Protein AF-A0A7Y5BPI4-F1 (afdb_monomer)

Foldseek 3Di:
DVVVVVVLLVVLLVVVVVVDDLVVSCVVVVVCNVVNVVVVVVSNVVVPDDDDDDDPVVVVVVVVVVVVVVVCVVPVPPCPPVVVDPDPPCVVVVPPPPCVVVVVVVVVVVVVVVVVVVVPPPDPDDDDDDDDDDDDDDDDDDDDDDDDDDDDDDDDDDDDDDDDDDPDDPDPPPDDPPPDDDDPPDPDDDDDPDPDDDDDDDDD

Secondary structure (DSSP, 8-state):
--HHHHHHHHHHHHHHHTT--HHHHHHH-GGGHHHHHHHHHHHHHHHTSPP-PPPHHHHHHHHHHHHHHHHHHHHS----GGGSS-----GGGGGS-TTHHHHHHHHHHHHHHHHHHHTT-----------------------------------------------------------------PPPP---------------

Sequence (204 aa):
MSSDFDSLLDQCLARLQAGESVDRVLREHPDQAARLRPLLEVAARMSTLPTPRARPSAYTSARQRMLAAVDAHASAPRPGFWQRLPLPDFGFLRQLPAQATNLALIALLILGLTWLLSSLDLDPNPAGESTPTVTLTPPPIENTSTPTETASPLPTATATLNASSFLTSTVTLTLTPSITPLPIVIPPTPTPTERNEEDDPTET

Solvent-accessible surface area (backbone atoms only — not comparable to full-atom values): 14276 Å² total; per-residue (Å²): 137,59,65,67,59,52,54,51,50,52,53,50,50,55,44,43,72,75,70,48,55,71,72,62,58,35,65,80,39,62,94,51,28,85,71,46,47,66,57,52,53,51,52,58,58,55,69,70,51,82,77,86,75,78,56,70,68,56,52,53,53,52,51,51,52,52,49,52,50,51,52,51,60,72,66,46,78,71,78,47,78,68,73,74,45,90,69,76,86,62,62,69,74,72,63,63,56,88,61,54,62,56,52,51,51,51,51,52,50,51,55,50,50,54,54,55,56,68,69,62,68,75,82,86,77,94,79,86,80,87,81,90,83,88,84,88,88,85,87,82,85,88,78,91,83,86,84,90,86,87,79,87,81,87,81,90,81,90,80,89,80,90,75,92,77,88,79,84,78,83,78,82,78,82,83,74,88,79,84,70,86,73,82,82,80,75,77,81,78,85,76,82,78,80,81,76,84,79,82,87,82,83,87,134

Mean predicted aligned error: 22.67 Å

pLDDT: mean 72.58, std 19.51, range [36.66, 97.88]

Structure (mmCIF, N/CA/C/O backbone):
data_AF-A0A7Y5BPI4-F1
#
_entry.id   AF-A0A7Y5BPI4-F1
#
loop_
_atom_site.group_PDB
_atom_site.id
_atom_site.type_symbol
_atom_site.label_atom_id
_atom_site.label_alt_id
_atom_site.label_comp_id
_atom_site.label_asym_id
_atom_site.label_entity_id
_atom_site.label_seq_id
_atom_site.pdbx_PDB_ins_code
_atom_site.Cartn_x
_atom_site.Cartn_y
_atom_site.Cartn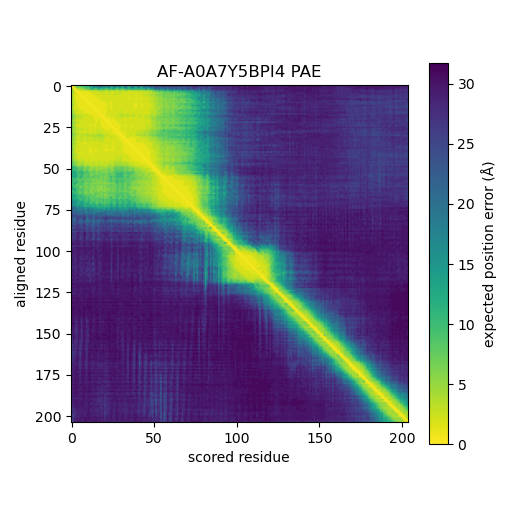_z
_atom_site.occupancy
_atom_site.B_iso_or_equiv
_atom_site.auth_seq_id
_atom_site.auth_comp_id
_atom_site.auth_asym_id
_atom_site.auth_atom_id
_atom_site.pdbx_PDB_model_num
ATOM 1 N N . MET A 1 1 ? -24.362 14.067 -0.845 1.00 45.66 1 MET A N 1
ATOM 2 C CA . MET A 1 1 ? -24.192 14.206 0.619 1.00 45.66 1 MET A CA 1
ATOM 3 C C . MET A 1 1 ? -23.792 12.877 1.282 1.00 45.66 1 MET A C 1
ATOM 5 O O . MET A 1 1 ? -24.264 12.569 2.365 1.00 45.66 1 MET A O 1
ATOM 9 N N . SER A 1 2 ? -22.931 12.072 0.649 1.00 62.22 2 SER A N 1
ATOM 10 C CA . SER A 1 2 ? -22.332 10.855 1.234 1.00 62.22 2 SER A CA 1
ATOM 11 C C . SER A 1 2 ? -20.919 11.103 1.779 1.00 62.22 2 SER A C 1
ATOM 13 O O . SER A 1 2 ? -20.504 10.436 2.717 1.00 62.22 2 SER A O 1
ATOM 15 N N . SER A 1 3 ? -20.243 12.137 1.268 1.00 79.19 3 SER A N 1
ATOM 16 C CA . SER A 1 3 ? -18.869 12.522 1.611 1.00 79.19 3 SER A CA 1
ATOM 17 C C . SER A 1 3 ? -18.625 12.728 3.101 1.00 79.19 3 SER A C 1
ATOM 19 O O . SER A 1 3 ? -17.571 12.346 3.599 1.00 79.19 3 SER A O 1
ATOM 21 N N . ASP A 1 4 ? -19.578 13.329 3.811 1.00 89.19 4 ASP A N 1
ATOM 22 C CA . ASP A 1 4 ? -19.352 13.765 5.192 1.00 89.19 4 ASP A CA 1
ATOM 23 C C . ASP A 1 4 ? -19.398 12.575 6.156 1.00 89.19 4 ASP A C 1
ATOM 25 O O . ASP A 1 4 ? -18.584 12.482 7.071 1.00 89.19 4 ASP A O 1
ATOM 29 N N . PHE A 1 5 ? -20.305 11.622 5.907 1.00 93.00 5 PHE A N 1
ATOM 30 C CA . PHE A 1 5 ? -20.354 10.363 6.651 1.00 93.00 5 PHE A CA 1
ATOM 31 C C . PHE A 1 5 ? -19.140 9.486 6.334 1.00 93.00 5 PHE A C 1
ATOM 33 O O . PHE A 1 5 ? -18.544 8.937 7.254 1.00 93.00 5 PHE A O 1
ATOM 40 N N . ASP A 1 6 ? -18.763 9.377 5.056 1.00 93.25 6 ASP A N 1
ATOM 41 C CA . ASP A 1 6 ? -17.613 8.570 4.635 1.00 93.25 6 ASP A CA 1
ATOM 42 C C . ASP A 1 6 ? -16.309 9.115 5.248 1.00 93.25 6 ASP A C 1
ATOM 44 O O . ASP A 1 6 ? -15.534 8.360 5.829 1.00 93.25 6 ASP A O 1
ATOM 48 N N . SER A 1 7 ? -16.126 10.441 5.247 1.00 94.25 7 SER A N 1
ATOM 49 C CA . SER A 1 7 ? -14.975 11.097 5.889 1.00 94.25 7 SER A CA 1
ATOM 50 C C . SER A 1 7 ? -14.953 10.881 7.404 1.00 94.25 7 SER A C 1
ATOM 52 O O . SER A 1 7 ? -13.894 10.657 7.993 1.00 94.25 7 SER A O 1
ATOM 54 N N . LEU A 1 8 ? -16.122 10.936 8.052 1.00 94.38 8 LEU A N 1
ATOM 55 C CA . LEU A 1 8 ? -16.244 10.683 9.486 1.00 94.38 8 LEU A CA 1
ATOM 56 C C . LEU A 1 8 ? -15.941 9.217 9.821 1.00 94.38 8 LEU A C 1
ATOM 58 O O . LEU A 1 8 ? -15.252 8.943 10.806 1.00 94.38 8 LEU A O 1
ATOM 62 N N . LEU A 1 9 ? -16.408 8.272 9.001 1.00 95.06 9 LEU A N 1
ATOM 63 C CA . LEU A 1 9 ? -16.092 6.853 9.147 1.00 95.06 9 LEU A CA 1
ATOM 64 C C . LEU A 1 9 ? -14.589 6.604 8.988 1.00 95.06 9 LEU A C 1
ATOM 66 O O . LEU A 1 9 ? -14.012 5.921 9.831 1.00 95.06 9 LEU A O 1
ATOM 70 N N . ASP A 1 10 ? -13.947 7.195 7.980 1.00 95.38 10 ASP A N 1
ATOM 71 C CA . ASP A 1 10 ? -12.498 7.094 7.776 1.00 95.38 10 ASP A CA 1
ATOM 72 C C . ASP A 1 10 ? -11.718 7.633 8.983 1.00 95.38 10 ASP A C 1
ATOM 74 O O . ASP A 1 10 ? -10.780 6.990 9.464 1.00 95.38 10 ASP A O 1
ATOM 78 N N . GLN A 1 11 ? -12.145 8.768 9.546 1.00 95.00 11 GLN A N 1
ATOM 79 C CA . GLN A 1 11 ? -11.547 9.319 10.762 1.00 95.00 11 GLN A CA 1
ATOM 80 C C . GLN A 1 11 ? -11.717 8.374 11.964 1.00 95.00 11 GLN A C 1
ATOM 82 O O . GLN A 1 11 ? -10.767 8.144 12.717 1.00 95.00 11 GLN A O 1
ATOM 87 N N . CYS A 1 12 ? -12.906 7.789 12.134 1.00 95.81 12 CYS A N 1
ATOM 88 C CA . CYS A 1 12 ? -13.174 6.806 13.184 1.00 95.81 12 CYS A CA 1
ATOM 89 C C . CYS A 1 12 ? -12.319 5.537 13.013 1.00 95.81 12 CYS A C 1
ATOM 91 O O . CYS A 1 12 ? -11.790 5.012 13.995 1.00 95.81 12 CYS A O 1
ATOM 93 N N . LEU A 1 13 ? -12.145 5.057 11.778 1.00 96.06 13 LEU A N 1
ATOM 94 C CA . LEU A 1 13 ? -11.319 3.891 11.459 1.00 96.06 13 LEU A CA 1
ATOM 95 C C . LEU A 1 13 ? -9.835 4.147 11.739 1.00 96.06 13 LEU A C 1
ATOM 97 O O . LEU A 1 13 ? -9.175 3.281 12.313 1.00 96.06 13 LEU A O 1
ATOM 101 N N . ALA A 1 14 ? -9.316 5.330 11.407 1.00 95.81 14 ALA A N 1
ATOM 102 C CA . ALA A 1 14 ? -7.934 5.703 11.714 1.00 95.81 14 ALA A CA 1
ATOM 103 C C . ALA A 1 14 ? -7.659 5.690 13.229 1.00 95.81 14 ALA A C 1
ATOM 105 O O . ALA A 1 14 ? -6.622 5.202 13.680 1.00 95.81 14 ALA A O 1
ATOM 106 N N . ARG A 1 15 ? -8.615 6.163 14.036 1.00 95.06 15 ARG A N 1
ATOM 107 C CA . ARG A 1 15 ? -8.522 6.143 15.505 1.00 95.06 15 ARG A CA 1
ATOM 108 C C . ARG A 1 15 ? -8.602 4.735 16.088 1.00 95.06 15 ARG A C 1
ATOM 110 O O . ARG A 1 15 ? -7.835 4.393 16.986 1.00 95.06 15 ARG A O 1
ATOM 117 N N . LEU A 1 16 ? -9.472 3.894 15.531 1.00 95.19 16 LEU A N 1
ATOM 118 C CA . LEU A 1 16 ? -9.553 2.477 15.885 1.00 95.19 16 LEU A CA 1
ATOM 119 C C . LEU A 1 16 ? -8.228 1.750 15.579 1.00 95.19 16 LEU A C 1
ATOM 121 O O . LEU A 1 16 ? -7.757 0.960 16.393 1.00 95.19 16 LEU A O 1
ATOM 125 N N . GLN A 1 17 ? -7.579 2.061 14.449 1.00 93.50 17 GLN A N 1
ATOM 126 C CA . GLN A 1 17 ? -6.250 1.535 14.101 1.00 93.50 17 GLN A CA 1
ATOM 127 C C . GLN A 1 17 ? -5.137 2.041 15.030 1.00 93.50 17 GLN A C 1
ATOM 129 O O . GLN A 1 17 ? -4.182 1.311 15.285 1.00 93.50 17 GLN A O 1
ATOM 134 N N . ALA A 1 18 ? -5.270 3.252 15.581 1.00 94.31 18 ALA A N 1
ATOM 135 C CA . ALA A 1 18 ? -4.367 3.783 16.603 1.00 94.31 18 ALA A CA 1
ATOM 136 C C . ALA A 1 18 ? -4.539 3.116 17.987 1.00 94.31 18 ALA A C 1
ATOM 138 O O . ALA A 1 18 ? -3.780 3.415 18.908 1.00 94.31 18 ALA A O 1
ATOM 139 N N . GLY A 1 19 ? -5.508 2.203 18.138 1.00 94.25 19 GLY A N 1
ATOM 140 C CA . GLY A 1 19 ? -5.749 1.433 19.362 1.00 94.25 19 GLY A CA 1
ATOM 141 C C . GLY A 1 19 ? -6.864 1.983 20.253 1.00 94.25 19 GLY A C 1
ATOM 142 O O . GLY A 1 19 ? -7.014 1.536 21.390 1.00 94.25 19 GLY A O 1
ATOM 143 N N . GLU A 1 20 ? -7.651 2.947 19.775 1.00 95.06 20 GLU A N 1
ATOM 144 C CA . GLU A 1 20 ? -8.791 3.468 20.527 1.00 95.06 20 GLU A CA 1
ATOM 145 C C . GLU A 1 20 ? -9.982 2.497 20.498 1.00 95.06 20 GLU A C 1
ATOM 147 O O . GLU A 1 20 ? -10.216 1.815 19.505 1.00 95.06 20 GLU A O 1
ATOM 152 N N . SER A 1 21 ? -10.760 2.412 21.583 1.00 94.88 21 SER A N 1
ATOM 153 C CA . SER A 1 21 ? -11.915 1.509 21.633 1.00 94.88 21 SER A CA 1
ATOM 154 C C . SER A 1 21 ? -13.121 2.061 20.870 1.00 94.88 21 SER A C 1
ATOM 156 O O . SER A 1 21 ? -13.363 3.270 20.843 1.00 94.88 21 SER A O 1
ATOM 158 N N . VAL A 1 22 ? -13.938 1.159 20.315 1.00 94.75 22 VAL A N 1
ATOM 159 C CA . VAL A 1 22 ? -15.165 1.508 19.574 1.00 94.75 22 VAL A CA 1
ATOM 160 C C . VAL A 1 22 ? -16.093 2.400 20.409 1.00 94.75 22 VAL A C 1
ATOM 162 O O . VAL A 1 22 ? -16.557 3.427 19.923 1.00 94.75 22 VAL A O 1
ATOM 165 N N . ASP A 1 23 ? -16.306 2.078 21.689 1.00 95.50 23 ASP A N 1
ATOM 166 C CA . ASP A 1 23 ? -17.177 2.868 22.573 1.00 95.50 23 ASP A CA 1
ATOM 167 C C . ASP A 1 23 ? -16.666 4.295 22.813 1.00 95.50 23 ASP A C 1
ATOM 169 O O . ASP A 1 23 ? -17.458 5.212 23.035 1.00 95.50 23 ASP A O 1
ATOM 173 N N . ARG A 1 24 ? -15.343 4.497 22.794 1.00 95.19 24 ARG A N 1
ATOM 174 C CA . ARG A 1 24 ? -14.738 5.817 22.985 1.00 95.19 24 ARG A CA 1
ATOM 175 C C . ARG A 1 24 ? -14.910 6.676 21.736 1.00 95.19 24 ARG A C 1
ATOM 177 O O . ARG A 1 24 ? -15.356 7.811 21.862 1.00 95.19 24 ARG A O 1
ATOM 184 N N . VAL A 1 25 ? -14.666 6.103 20.557 1.00 95.00 25 VAL A N 1
ATOM 185 C CA . VAL A 1 25 ? -14.872 6.777 19.265 1.00 95.00 25 VAL A CA 1
ATOM 186 C C . VAL A 1 25 ? -16.350 7.146 19.057 1.00 95.00 25 VAL A C 1
ATOM 188 O O . VAL A 1 25 ? -16.658 8.259 18.641 1.00 95.00 25 VAL A O 1
ATOM 191 N N . LEU A 1 26 ? -17.287 6.261 19.421 1.00 95.38 26 LEU A N 1
ATOM 192 C CA . LEU A 1 26 ? -18.728 6.523 19.286 1.00 95.38 26 LEU A CA 1
ATOM 193 C C . LEU A 1 26 ? -19.253 7.607 20.239 1.00 95.38 26 LEU A C 1
ATOM 195 O O . LEU A 1 26 ? -20.238 8.270 19.920 1.00 95.38 26 LEU A O 1
ATOM 199 N N . ARG A 1 27 ? -18.614 7.808 21.399 1.00 95.94 27 ARG A N 1
ATOM 200 C CA . ARG A 1 27 ? -19.029 8.834 22.370 1.00 95.94 27 ARG A CA 1
ATOM 201 C C . ARG A 1 27 ? -18.822 10.254 21.847 1.00 95.94 27 ARG A C 1
ATOM 203 O O . ARG A 1 27 ? -19.543 11.157 22.254 1.00 95.94 27 ARG A O 1
ATOM 210 N N . GLU A 1 28 ? -17.855 10.441 20.957 1.00 92.75 28 GLU A N 1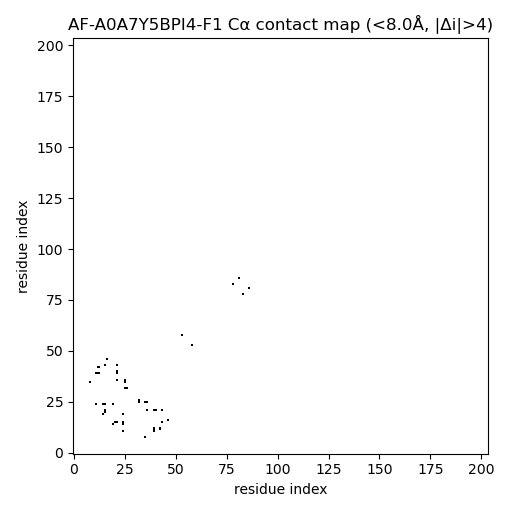
ATOM 211 C CA . GLU A 1 28 ? -17.559 11.737 20.340 1.00 92.75 28 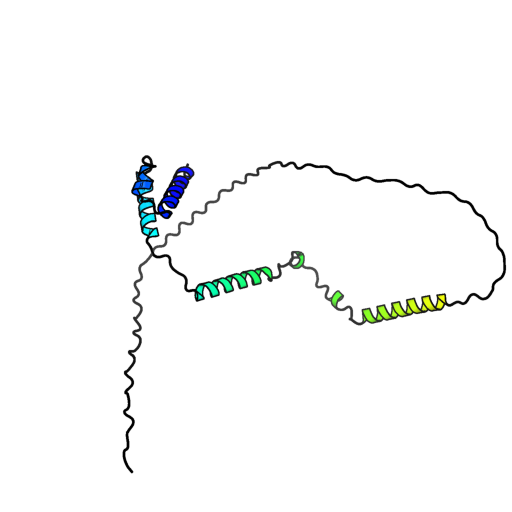GLU A CA 1
ATOM 212 C C . GLU A 1 28 ? -18.486 12.058 19.159 1.00 92.75 28 GLU A C 1
ATOM 214 O O . GLU A 1 28 ? -18.615 13.218 18.774 1.00 92.75 28 GLU A O 1
ATOM 219 N N . HIS A 1 29 ? -19.192 11.051 18.632 1.00 92.75 29 HIS A N 1
ATOM 220 C CA . HIS A 1 29 ? -20.138 11.194 17.524 1.00 92.75 29 HIS A CA 1
ATOM 221 C C . HIS A 1 29 ? -21.502 10.552 17.848 1.00 92.75 29 HIS A C 1
ATOM 223 O O . HIS A 1 29 ? -21.936 9.631 17.145 1.00 92.75 29 HIS A O 1
ATOM 229 N N . PRO A 1 30 ? -22.210 11.026 18.896 1.00 91.38 30 PRO A N 1
ATOM 230 C CA . PRO A 1 30 ? -23.455 10.409 19.359 1.00 91.38 30 PRO A CA 1
ATOM 231 C C . PRO A 1 30 ? -24.563 10.448 18.299 1.00 91.38 30 PRO A C 1
ATOM 233 O O . PRO A 1 30 ? -25.304 9.475 18.155 1.00 91.38 30 PRO A O 1
ATOM 236 N N . ASP A 1 31 ? -24.621 11.516 17.500 1.00 93.00 31 ASP A N 1
ATOM 237 C CA . ASP A 1 31 ? -25.655 11.727 16.479 1.00 93.00 31 ASP A CA 1
ATOM 238 C C . ASP A 1 31 ? -25.644 10.649 15.385 1.00 93.00 31 ASP A C 1
ATOM 240 O O . ASP A 1 31 ? -26.676 10.321 14.803 1.00 93.00 31 ASP A O 1
ATOM 244 N N . GLN A 1 32 ? -24.472 10.068 15.107 1.00 92.00 32 GLN A N 1
ATOM 245 C CA . GLN A 1 32 ? -24.274 9.068 14.051 1.00 92.00 32 GLN A CA 1
ATOM 246 C C . GLN A 1 32 ? -23.938 7.679 14.610 1.00 92.00 32 GLN A C 1
ATOM 248 O O . GLN A 1 32 ? -23.732 6.730 13.845 1.00 92.00 32 GLN A O 1
ATOM 253 N N . ALA A 1 33 ? -23.926 7.524 15.937 1.00 93.75 33 ALA A N 1
ATOM 254 C CA . ALA A 1 33 ? -23.445 6.321 16.604 1.00 93.75 33 ALA A CA 1
ATOM 255 C C . ALA A 1 33 ? -24.215 5.059 16.190 1.00 93.75 33 ALA A C 1
ATOM 257 O O . ALA A 1 33 ? -23.607 4.012 15.970 1.00 93.75 33 ALA A O 1
ATOM 258 N N . ALA A 1 34 ? -25.536 5.161 16.006 1.00 94.62 34 ALA A N 1
ATOM 259 C CA . ALA A 1 34 ? -26.373 4.039 15.577 1.00 94.62 34 ALA A CA 1
ATOM 260 C C . ALA A 1 34 ? -25.960 3.477 14.205 1.00 94.62 34 ALA A C 1
ATOM 262 O O . ALA A 1 34 ? -26.050 2.272 13.975 1.00 94.62 34 ALA A O 1
ATOM 263 N N . ARG A 1 35 ? -25.476 4.341 13.304 1.00 94.44 35 ARG A N 1
ATOM 264 C CA . ARG A 1 35 ? -25.047 3.958 11.954 1.00 94.44 35 ARG A CA 1
ATOM 265 C C . ARG A 1 35 ? -23.580 3.523 11.912 1.00 94.44 35 ARG A C 1
ATOM 267 O O . ARG A 1 35 ? -23.247 2.603 11.172 1.00 94.44 35 ARG A O 1
ATOM 274 N N . LEU A 1 36 ? -22.715 4.152 12.710 1.00 95.56 36 LEU A N 1
ATOM 275 C CA . LEU A 1 36 ? -21.277 3.852 12.761 1.00 95.56 36 LEU A CA 1
ATOM 276 C C . LEU A 1 36 ? -20.964 2.559 13.510 1.00 95.56 36 LEU A C 1
ATOM 278 O O . LEU A 1 36 ? -20.070 1.820 13.107 1.00 95.56 36 LEU A O 1
ATOM 282 N N . ARG A 1 37 ? -21.703 2.268 14.585 1.00 96.19 37 ARG A N 1
ATOM 283 C CA . ARG A 1 37 ? -21.455 1.119 15.461 1.00 96.19 37 ARG A CA 1
ATOM 284 C C . ARG A 1 37 ? -21.289 -0.211 14.716 1.00 96.19 37 ARG A C 1
ATOM 286 O O . ARG A 1 37 ? -20.238 -0.824 14.894 1.00 96.19 37 ARG A O 1
ATOM 293 N N . PRO A 1 38 ? -22.234 -0.660 13.865 1.00 96.94 38 PRO A N 1
ATOM 294 C CA . PRO A 1 38 ? -22.075 -1.938 13.173 1.00 96.94 38 PRO A CA 1
ATOM 295 C C . PRO A 1 38 ? -20.855 -1.958 12.238 1.00 96.94 38 PRO A C 1
ATOM 297 O O . PRO A 1 38 ? -20.200 -2.989 12.116 1.00 96.94 38 PRO A O 1
ATOM 300 N N . LEU A 1 39 ? -20.507 -0.828 11.613 1.00 96.69 39 LEU A N 1
ATOM 301 C CA . LEU A 1 39 ? -19.351 -0.732 10.716 1.00 96.69 39 LEU A CA 1
ATOM 302 C C . LEU A 1 39 ? -18.029 -0.823 11.489 1.00 96.69 39 LEU A C 1
ATOM 304 O O . LEU A 1 39 ? -17.132 -1.572 11.103 1.00 96.69 39 LEU A O 1
ATOM 308 N N . LEU A 1 40 ? -17.928 -0.105 12.610 1.00 96.44 40 LEU A N 1
ATOM 309 C CA . LEU A 1 40 ? -16.740 -0.114 13.462 1.00 96.44 40 LEU A CA 1
ATOM 310 C C . LEU A 1 40 ? -16.551 -1.455 14.178 1.00 96.44 40 LEU A C 1
ATOM 312 O O . LEU A 1 40 ? -15.420 -1.907 14.322 1.00 96.44 40 LEU A O 1
ATOM 316 N N . GLU A 1 41 ? -17.631 -2.128 14.583 1.00 96.06 41 GLU A N 1
ATOM 317 C CA . GLU A 1 41 ? -17.554 -3.474 15.164 1.00 96.06 41 GLU A CA 1
ATOM 318 C C . GLU A 1 41 ? -17.028 -4.504 14.153 1.00 96.06 41 GLU A C 1
ATOM 320 O O . GLU A 1 41 ? -16.199 -5.346 14.504 1.00 96.06 41 GLU A O 1
ATOM 325 N N . VAL A 1 42 ? -17.457 -4.427 12.888 1.00 96.50 42 VAL A N 1
ATOM 326 C CA . VAL A 1 42 ? -16.920 -5.282 11.817 1.00 96.50 42 VAL A CA 1
ATOM 327 C C . VAL A 1 42 ? -15.444 -4.975 11.578 1.00 96.50 42 VAL A C 1
ATOM 329 O O . VAL A 1 42 ? -14.630 -5.898 11.562 1.00 96.50 42 VAL A O 1
ATOM 332 N N . ALA A 1 43 ? -15.076 -3.698 11.466 1.00 94.75 43 ALA A N 1
ATOM 333 C CA . ALA A 1 43 ? -13.686 -3.293 11.286 1.00 94.75 43 ALA A CA 1
ATOM 334 C C . ALA A 1 43 ? -12.788 -3.758 12.447 1.00 94.75 43 ALA A C 1
ATOM 336 O O . ALA A 1 43 ? -11.706 -4.291 12.207 1.00 94.75 43 ALA A O 1
ATOM 337 N N . ALA A 1 44 ? -13.262 -3.642 13.693 1.00 94.06 44 ALA A N 1
ATOM 338 C CA . ALA A 1 44 ? -12.555 -4.111 14.884 1.00 94.06 44 ALA A CA 1
ATOM 339 C C . ALA A 1 44 ? -12.361 -5.635 14.893 1.00 94.06 44 ALA A C 1
ATOM 341 O O . ALA A 1 44 ? -11.344 -6.132 15.361 1.00 94.06 44 ALA A O 1
ATOM 342 N N . ARG A 1 45 ? -13.321 -6.404 14.367 1.00 94.19 45 ARG A N 1
ATOM 343 C CA . ARG A 1 45 ? -13.169 -7.861 14.220 1.00 94.19 45 ARG A CA 1
ATOM 344 C C . ARG A 1 45 ? -12.225 -8.234 13.085 1.00 94.19 45 ARG A C 1
ATOM 346 O O . ARG A 1 45 ? -11.544 -9.245 13.177 1.00 94.19 45 ARG A O 1
ATOM 353 N N . MET A 1 46 ? -12.184 -7.450 12.013 1.00 93.62 46 MET A N 1
ATOM 354 C CA . MET A 1 46 ? -11.263 -7.694 10.903 1.00 93.62 46 MET A CA 1
ATOM 355 C C . MET A 1 46 ? -9.819 -7.349 11.270 1.00 93.62 46 MET A C 1
ATOM 357 O O . MET A 1 46 ? -8.908 -8.037 10.820 1.00 93.62 46 MET A O 1
ATOM 361 N N . SER A 1 47 ? -9.595 -6.332 12.106 1.00 90.00 47 SER A N 1
ATOM 362 C CA . SER A 1 47 ? -8.249 -5.931 12.531 1.00 90.00 47 SER A CA 1
ATOM 363 C C . SER A 1 47 ? -7.575 -6.930 13.477 1.00 90.00 47 SER A C 1
ATOM 365 O O . SER A 1 47 ? -6.352 -6.921 13.589 1.00 90.00 47 SER A O 1
ATOM 367 N N . THR A 1 48 ? -8.337 -7.815 14.130 1.00 91.00 48 THR A N 1
ATOM 368 C CA . THR A 1 48 ? -7.778 -8.907 14.946 1.00 91.00 48 THR A CA 1
ATOM 369 C C . THR A 1 48 ? -7.364 -10.120 14.119 1.00 91.00 48 THR A C 1
ATOM 371 O O . THR A 1 48 ? -6.695 -11.015 14.642 1.00 91.00 48 THR A O 1
ATOM 374 N N . LEU A 1 49 ? -7.735 -10.174 12.835 1.00 93.00 49 LEU A N 1
ATOM 375 C CA . LEU A 1 49 ? -7.331 -11.267 11.964 1.00 93.00 49 LEU A CA 1
ATOM 376 C C . LEU A 1 49 ? -5.822 -11.187 11.691 1.00 93.00 49 LEU A C 1
ATOM 378 O O . LEU A 1 49 ? -5.293 -10.108 11.420 1.00 93.00 49 LEU A O 1
ATOM 382 N N . PRO A 1 50 ? -5.108 -12.325 11.722 1.00 90.50 50 PRO A N 1
ATOM 383 C CA . PRO A 1 50 ? -3.691 -12.342 11.413 1.00 90.50 50 PRO A CA 1
ATOM 384 C C . PRO A 1 50 ? -3.466 -11.912 9.962 1.00 90.50 50 PRO A C 1
ATOM 386 O O . PRO A 1 50 ? -3.988 -12.524 9.027 1.00 90.50 50 PRO A O 1
ATOM 389 N N . THR A 1 51 ? -2.647 -10.879 9.766 1.00 90.31 51 THR A N 1
ATOM 390 C CA . THR A 1 51 ? -2.259 -10.432 8.428 1.00 90.31 51 THR A CA 1
ATOM 391 C C . THR A 1 51 ? -1.501 -11.556 7.713 1.00 90.31 51 THR A C 1
ATOM 393 O O . THR A 1 51 ? -0.485 -12.031 8.235 1.00 90.31 51 THR A O 1
ATOM 396 N N . PRO A 1 52 ? -1.942 -11.994 6.517 1.00 89.38 52 PRO A N 1
ATOM 397 C CA . PRO A 1 52 ? -1.273 -13.062 5.788 1.00 89.38 52 PRO A CA 1
ATOM 398 C C . PRO A 1 52 ? 0.147 -12.626 5.419 1.00 89.38 52 PRO A C 1
ATOM 400 O O . PRO A 1 52 ? 0.359 -11.711 4.624 1.00 89.38 52 PRO A O 1
ATOM 403 N N . ARG A 1 53 ? 1.148 -13.290 6.001 1.00 91.19 53 ARG A N 1
ATOM 404 C CA . ARG A 1 53 ? 2.556 -13.014 5.710 1.00 91.19 53 ARG A CA 1
ATOM 405 C C . ARG A 1 53 ? 2.991 -13.802 4.479 1.00 91.19 53 ARG A C 1
ATOM 407 O O . ARG A 1 53 ? 3.012 -15.032 4.493 1.00 91.19 53 ARG A O 1
ATOM 414 N N . ALA A 1 54 ? 3.378 -13.096 3.419 1.00 89.12 54 ALA A N 1
ATOM 415 C CA . ALA A 1 54 ? 3.960 -13.728 2.241 1.00 89.12 54 ALA A CA 1
ATOM 416 C C . ALA A 1 54 ? 5.281 -14.436 2.597 1.00 89.12 54 ALA A C 1
ATOM 418 O O . ALA A 1 54 ? 6.098 -13.917 3.364 1.00 89.12 54 ALA A O 1
ATOM 419 N N . ARG A 1 55 ? 5.515 -15.621 2.015 1.00 94.69 55 ARG A N 1
ATOM 420 C CA . ARG A 1 55 ? 6.807 -16.315 2.135 1.00 94.69 55 ARG A CA 1
ATOM 421 C C . ARG A 1 55 ? 7.900 -15.467 1.461 1.00 94.69 55 ARG A C 1
ATOM 423 O O . ARG A 1 55 ? 7.663 -15.005 0.341 1.00 94.69 55 ARG A O 1
ATOM 430 N N . PRO A 1 56 ? 9.096 -15.300 2.060 1.00 93.88 56 PRO A N 1
ATOM 431 C CA . PRO A 1 56 ? 10.155 -14.464 1.484 1.00 93.88 56 PRO A CA 1
ATOM 432 C C . PRO A 1 56 ? 10.515 -14.829 0.035 1.00 93.88 56 PRO A C 1
ATOM 434 O O . PRO A 1 56 ? 10.672 -13.944 -0.800 1.00 93.88 56 PRO A O 1
ATOM 437 N N . SER A 1 57 ? 10.556 -16.125 -0.291 1.00 94.88 57 SER A N 1
ATOM 438 C CA . SER A 1 57 ? 10.826 -16.622 -1.648 1.00 94.88 57 SER A CA 1
ATOM 439 C C . SER A 1 57 ? 9.726 -16.281 -2.663 1.00 94.88 57 SER A C 1
ATOM 441 O O . SER A 1 57 ? 10.009 -16.007 -3.829 1.00 94.88 57 SER A O 1
ATOM 443 N N . ALA A 1 58 ? 8.460 -16.256 -2.236 1.00 94.44 58 ALA A N 1
ATOM 444 C CA . ALA A 1 58 ? 7.355 -15.859 -3.102 1.00 94.44 58 ALA A CA 1
ATOM 445 C C . ALA A 1 58 ? 7.459 -14.369 -3.457 1.00 94.44 58 ALA A C 1
ATOM 447 O O . ALA A 1 58 ? 7.322 -14.014 -4.628 1.00 94.44 58 ALA A O 1
ATOM 448 N N . TYR A 1 59 ? 7.787 -13.522 -2.475 1.00 95.50 59 TYR A N 1
ATOM 449 C CA . TYR A 1 59 ? 7.965 -12.082 -2.672 1.00 95.50 59 TYR A CA 1
ATOM 450 C C . TYR A 1 59 ? 9.110 -11.760 -3.639 1.00 95.50 59 TYR A C 1
ATOM 452 O O . TYR A 1 59 ? 8.923 -10.981 -4.573 1.00 95.50 59 TYR A O 1
ATOM 460 N N . THR A 1 60 ? 10.279 -12.388 -3.470 1.00 96.38 60 THR A N 1
ATOM 461 C CA . THR A 1 60 ? 11.420 -12.165 -4.372 1.00 96.38 60 THR A CA 1
ATOM 462 C C . THR A 1 60 ? 11.099 -12.595 -5.801 1.00 96.38 60 THR A C 1
ATOM 464 O O . THR A 1 60 ? 11.358 -11.831 -6.730 1.00 96.38 60 THR A O 1
ATOM 467 N N . SER A 1 61 ? 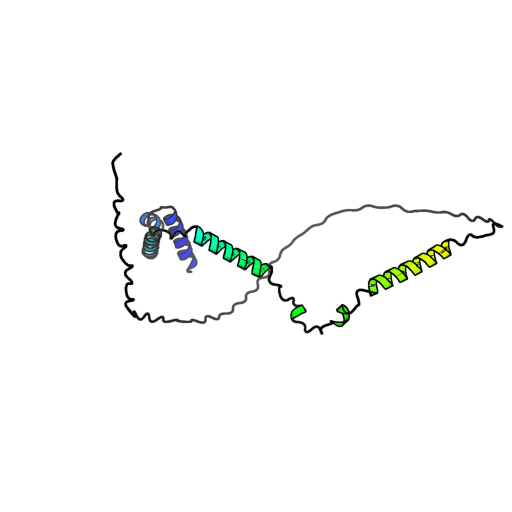10.457 -13.755 -5.981 1.00 96.56 61 SER A N 1
ATOM 468 C CA . SER A 1 61 ? 10.054 -14.236 -7.309 1.00 96.56 61 SER A CA 1
ATOM 469 C C . SER A 1 61 ? 9.009 -13.333 -7.977 1.00 96.56 61 SER A C 1
ATOM 471 O O . SER A 1 61 ? 9.042 -13.140 -9.192 1.00 96.56 61 SER A O 1
ATOM 473 N N . ALA A 1 62 ? 8.077 -12.768 -7.201 1.00 95.38 62 ALA A N 1
ATOM 474 C CA . ALA A 1 62 ? 7.069 -11.840 -7.701 1.00 95.38 62 ALA A CA 1
ATOM 475 C C . ALA A 1 62 ? 7.709 -10.507 -8.103 1.00 95.38 62 ALA A C 1
ATOM 477 O O . ALA A 1 62 ? 7.441 -9.997 -9.189 1.00 95.38 62 ALA A O 1
ATOM 478 N N . ARG A 1 63 ? 8.625 -9.986 -7.276 1.00 97.38 63 ARG A N 1
ATOM 479 C CA . ARG A 1 63 ? 9.387 -8.769 -7.572 1.00 97.38 63 ARG A CA 1
ATOM 480 C C . ARG A 1 63 ? 10.236 -8.924 -8.832 1.00 97.38 63 ARG A C 1
ATOM 482 O O . ARG A 1 63 ? 10.227 -8.031 -9.668 1.00 97.38 63 ARG A O 1
ATOM 489 N N . GLN A 1 64 ? 10.932 -10.050 -8.996 1.00 97.75 64 GLN A N 1
ATOM 490 C CA . GLN A 1 64 ? 11.709 -10.334 -10.208 1.00 97.75 64 GLN A CA 1
ATOM 491 C C . GLN A 1 64 ? 10.823 -10.392 -11.453 1.00 97.75 64 GLN A C 1
ATOM 493 O O . GLN A 1 64 ? 11.161 -9.785 -12.462 1.00 97.75 64 GLN A O 1
ATOM 498 N N . ARG A 1 65 ? 9.662 -11.058 -11.375 1.00 97.00 65 ARG A N 1
ATOM 499 C CA . ARG A 1 65 ? 8.690 -11.092 -12.480 1.00 97.00 65 ARG A CA 1
ATOM 500 C C . ARG A 1 65 ? 8.161 -9.704 -12.831 1.00 97.00 65 ARG A C 1
ATOM 502 O O . ARG A 1 65 ? 8.051 -9.383 -14.008 1.00 97.00 65 ARG A O 1
ATOM 509 N N . MET A 1 66 ? 7.875 -8.880 -11.826 1.00 97.56 66 MET A N 1
ATOM 510 C CA . MET A 1 66 ? 7.447 -7.497 -12.028 1.00 97.56 66 MET A CA 1
ATOM 511 C C . MET A 1 66 ? 8.534 -6.672 -12.728 1.00 97.56 66 MET A C 1
ATOM 513 O O . MET A 1 66 ? 8.234 -5.989 -13.699 1.00 97.56 66 MET A O 1
ATOM 517 N N . LEU A 1 67 ? 9.791 -6.770 -12.283 1.00 97.88 67 LEU A N 1
ATOM 518 C CA . LEU A 1 67 ? 10.914 -6.061 -12.907 1.00 97.88 67 LEU A CA 1
ATOM 519 C C . LEU A 1 67 ? 11.151 -6.528 -14.347 1.00 97.88 67 LEU A C 1
ATOM 521 O O . LEU A 1 67 ? 11.209 -5.697 -15.243 1.00 97.88 67 LEU A O 1
ATOM 525 N N . ALA A 1 68 ? 11.164 -7.839 -14.591 1.00 96.75 68 ALA A N 1
ATOM 526 C CA . ALA A 1 68 ? 11.304 -8.386 -15.938 1.00 96.75 68 ALA A CA 1
ATOM 527 C C . ALA A 1 68 ? 10.171 -7.930 -16.873 1.00 96.75 68 ALA A C 1
ATOM 529 O O . ALA A 1 68 ? 10.411 -7.648 -18.044 1.00 96.75 68 ALA A O 1
ATOM 530 N N . ALA A 1 69 ? 8.938 -7.819 -16.364 1.00 95.31 69 ALA A N 1
ATOM 531 C CA . ALA A 1 69 ? 7.826 -7.277 -17.134 1.00 95.31 69 ALA A CA 1
ATOM 532 C C . ALA A 1 69 ? 8.035 -5.791 -17.460 1.00 95.31 69 ALA A C 1
ATOM 534 O O . ALA A 1 69 ? 7.789 -5.389 -18.594 1.00 95.31 69 ALA A O 1
ATOM 535 N N . VAL A 1 70 ? 8.513 -4.985 -16.508 1.00 96.62 70 VAL A N 1
ATOM 536 C CA . VAL A 1 70 ? 8.831 -3.567 -16.746 1.00 96.62 70 VAL A CA 1
ATOM 537 C C . VAL A 1 70 ? 9.944 -3.423 -17.785 1.00 96.62 70 VAL A C 1
ATOM 539 O O . VAL A 1 70 ? 9.778 -2.658 -18.732 1.00 96.62 70 VAL A O 1
ATOM 542 N N . ASP A 1 71 ? 11.020 -4.203 -17.677 1.00 95.69 71 ASP A N 1
ATOM 543 C CA . ASP A 1 71 ? 12.136 -4.183 -18.630 1.00 95.69 71 ASP A CA 1
ATOM 544 C C . ASP A 1 71 ? 11.699 -4.627 -20.029 1.00 95.69 71 ASP A C 1
ATOM 546 O O . ASP A 1 71 ? 12.094 -4.024 -21.031 1.00 95.69 71 ASP A O 1
ATOM 550 N N . ALA A 1 72 ? 10.827 -5.637 -20.112 1.00 92.75 72 ALA A N 1
ATOM 551 C CA . ALA A 1 72 ? 10.232 -6.077 -21.367 1.00 92.75 72 ALA A CA 1
ATOM 552 C C . ALA A 1 72 ? 9.360 -4.984 -22.004 1.00 92.75 72 ALA A C 1
ATOM 554 O O . ALA A 1 72 ? 9.390 -4.824 -23.220 1.00 92.75 72 ALA A O 1
ATOM 555 N N . HIS A 1 73 ? 8.626 -4.194 -21.213 1.00 89.06 73 HIS A N 1
ATOM 556 C CA . HIS A 1 73 ? 7.843 -3.062 -21.727 1.00 89.06 73 HIS A CA 1
ATOM 557 C C . HIS A 1 73 ? 8.715 -1.854 -22.094 1.00 89.06 73 HIS A C 1
ATOM 559 O O . HIS A 1 73 ? 8.383 -1.135 -23.034 1.00 89.06 73 HIS A O 1
ATOM 565 N N . ALA A 1 74 ? 9.818 -1.625 -21.379 1.00 89.31 74 ALA A N 1
ATOM 566 C CA . ALA A 1 74 ? 10.774 -0.562 -21.685 1.00 89.31 74 ALA A CA 1
ATOM 567 C C . ALA A 1 74 ? 11.579 -0.861 -22.958 1.00 89.31 74 ALA A C 1
ATOM 569 O O . ALA A 1 74 ? 11.868 0.046 -23.737 1.00 89.31 74 ALA A O 1
ATOM 570 N N . SER A 1 75 ? 11.909 -2.135 -23.173 1.00 83.25 75 SER A N 1
ATOM 571 C CA . SER A 1 75 ? 12.705 -2.603 -24.311 1.00 83.25 75 SER A CA 1
ATOM 572 C C . SER A 1 75 ? 11.856 -3.029 -25.505 1.00 83.25 75 SER A C 1
ATOM 574 O O . SER A 1 75 ? 12.399 -3.224 -26.592 1.00 83.25 75 SER A O 1
ATOM 576 N N . ALA A 1 76 ? 10.536 -3.180 -25.333 1.00 79.69 76 ALA A N 1
ATOM 577 C CA . ALA A 1 76 ? 9.635 -3.410 -26.449 1.00 79.69 76 ALA A CA 1
ATOM 578 C C . ALA A 1 76 ? 9.785 -2.232 -27.422 1.00 79.69 76 ALA A C 1
ATOM 580 O O . ALA A 1 76 ? 9.511 -1.090 -27.032 1.00 79.69 76 ALA A O 1
ATOM 581 N N . PRO A 1 77 ? 10.225 -2.472 -28.672 1.00 72.44 77 PRO A N 1
ATOM 582 C CA . PRO A 1 77 ? 10.300 -1.413 -29.655 1.00 72.44 77 PRO A CA 1
ATOM 583 C C . PRO A 1 77 ? 8.883 -0.883 -29.821 1.00 72.44 77 PRO A C 1
ATOM 585 O O . PRO A 1 77 ? 8.008 -1.579 -30.334 1.00 72.44 77 PRO A O 1
ATOM 588 N N . ARG A 1 78 ? 8.638 0.334 -29.320 1.00 71.06 78 ARG A N 1
ATOM 589 C CA . ARG A 1 78 ? 7.392 1.046 -29.587 1.00 71.06 78 ARG A CA 1
ATOM 590 C C . ARG A 1 78 ? 7.284 1.086 -31.099 1.00 71.06 78 ARG A C 1
ATOM 592 O O . ARG A 1 78 ? 8.176 1.693 -31.699 1.00 71.06 78 ARG A O 1
ATOM 599 N N . PRO A 1 79 ? 6.284 0.426 -31.716 1.00 66.81 79 PRO A N 1
ATOM 600 C CA . PRO A 1 79 ? 6.187 0.458 -33.152 1.00 66.81 79 PRO A CA 1
ATOM 601 C C . PRO A 1 79 ? 6.033 1.922 -33.525 1.00 66.81 79 PRO A C 1
ATOM 603 O O . PRO A 1 79 ? 5.058 2.574 -33.139 1.00 66.81 79 PRO A O 1
ATOM 606 N N . GLY A 1 80 ? 7.082 2.474 -34.134 1.00 71.38 80 GLY A N 1
ATOM 607 C CA . GLY A 1 80 ? 7.137 3.894 -34.421 1.00 71.38 80 GLY A CA 1
ATOM 608 C C . GLY A 1 80 ? 5.942 4.244 -35.293 1.00 71.38 80 GLY A C 1
ATOM 609 O O . GLY A 1 80 ? 5.473 3.412 -36.068 1.00 71.38 80 GLY A O 1
ATOM 610 N N . PHE A 1 81 ? 5.452 5.479 -35.217 1.00 72.25 81 PHE A N 1
ATOM 611 C CA . PHE A 1 81 ? 4.430 5.965 -36.151 1.00 72.25 81 PHE A CA 1
ATOM 612 C C . PHE A 1 81 ? 4.796 5.642 -37.619 1.00 72.25 81 PHE A C 1
ATOM 614 O O . PHE A 1 81 ? 3.939 5.270 -38.415 1.00 72.25 81 PHE A O 1
ATOM 621 N N . TRP A 1 82 ? 6.095 5.646 -37.929 1.00 68.94 82 TRP A N 1
ATOM 622 C CA . TRP A 1 82 ? 6.663 5.269 -39.222 1.00 68.94 82 TRP A CA 1
ATOM 623 C C . TRP A 1 82 ? 6.538 3.784 -39.601 1.00 68.94 82 TRP A C 1
ATOM 625 O O . TRP A 1 82 ? 6.537 3.486 -40.785 1.00 68.94 82 TRP A O 1
ATOM 635 N N . GLN A 1 83 ? 6.359 2.858 -38.652 1.00 66.62 83 GLN A N 1
ATOM 636 C CA . GLN A 1 83 ? 6.041 1.446 -38.935 1.00 66.62 83 GLN A CA 1
ATOM 637 C C . GLN A 1 83 ? 4.573 1.230 -39.329 1.00 66.62 83 GLN A C 1
ATOM 639 O O . GLN A 1 83 ? 4.224 0.164 -39.828 1.00 66.62 83 GLN A O 1
ATOM 644 N N . ARG A 1 84 ? 3.707 2.231 -39.117 1.00 65.69 84 ARG A N 1
ATOM 645 C CA . ARG A 1 84 ? 2.340 2.254 -39.657 1.00 65.69 84 ARG A CA 1
ATOM 646 C C . ARG A 1 84 ? 2.251 2.896 -41.038 1.00 65.69 84 ARG A C 1
ATOM 648 O O . ARG A 1 84 ? 1.212 2.757 -41.678 1.00 65.69 84 ARG A O 1
ATOM 655 N N . LEU A 1 85 ? 3.297 3.585 -41.497 1.00 68.31 85 LEU A N 1
ATOM 656 C CA . LEU A 1 85 ? 3.353 4.026 -42.882 1.00 68.31 85 LEU A CA 1
ATOM 657 C C . LEU A 1 85 ? 3.907 2.880 -43.737 1.00 68.31 85 LEU A C 1
ATOM 659 O O . LEU A 1 85 ? 4.993 2.384 -43.437 1.00 68.31 85 LEU A O 1
ATOM 663 N N . PRO A 1 86 ? 3.209 2.471 -44.811 1.00 69.31 86 PRO A N 1
ATOM 664 C CA . PRO A 1 86 ? 3.757 1.570 -45.814 1.00 69.31 86 PRO A CA 1
ATOM 665 C C . PRO A 1 86 ? 4.791 2.345 -46.635 1.00 69.31 86 PRO A C 1
ATOM 667 O O . PRO A 1 86 ? 4.536 2.775 -47.758 1.00 69.31 86 PRO A O 1
ATOM 670 N N . LEU A 1 87 ? 5.953 2.605 -46.042 1.00 66.75 87 LEU A N 1
ATOM 671 C CA . LEU A 1 87 ? 7.102 3.059 -46.803 1.00 66.75 87 LEU A CA 1
ATOM 672 C C . LEU A 1 87 ? 7.535 1.876 -47.680 1.00 66.75 87 LEU A C 1
ATOM 674 O O . LEU A 1 87 ? 7.700 0.774 -47.153 1.00 66.75 87 LEU A O 1
ATOM 678 N N . PRO A 1 88 ? 7.675 2.059 -49.003 1.00 65.81 88 PRO A N 1
ATOM 679 C CA . PRO A 1 88 ? 8.200 1.01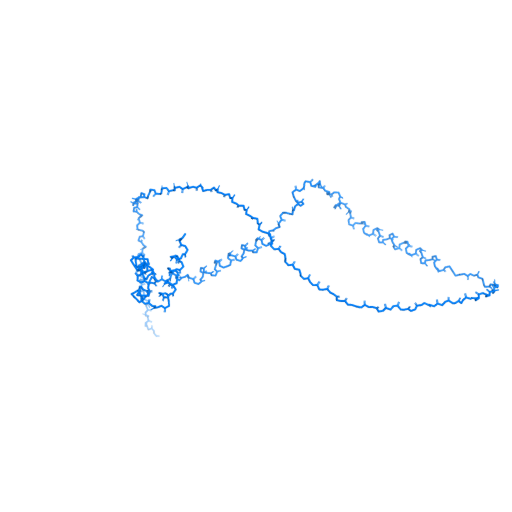0 -49.861 1.00 65.81 88 PRO A CA 1
ATOM 680 C C . PRO A 1 88 ? 9.589 0.614 -49.355 1.00 65.81 88 PRO A C 1
ATOM 682 O O . PRO A 1 88 ? 10.387 1.483 -48.999 1.00 65.81 88 PRO A O 1
ATOM 685 N N . ASP A 1 89 ? 9.860 -0.691 -49.298 1.00 65.19 89 ASP A N 1
ATOM 686 C CA . ASP A 1 89 ? 11.166 -1.238 -48.933 1.00 65.19 89 ASP A CA 1
ATOM 687 C C . ASP A 1 89 ? 12.234 -0.664 -49.873 1.00 65.19 89 ASP A C 1
ATOM 689 O O . ASP A 1 89 ? 12.503 -1.189 -50.955 1.00 65.19 89 ASP A O 1
ATOM 693 N N . PHE A 1 90 ? 12.888 0.424 -49.461 1.00 63.09 90 PHE A N 1
ATOM 694 C CA . PHE A 1 90 ? 14.057 0.984 -50.134 1.00 63.09 90 PHE A CA 1
ATOM 695 C C . PHE A 1 90 ? 15.291 0.095 -49.883 1.00 63.09 90 PHE A C 1
ATOM 697 O O . PHE A 1 90 ? 16.372 0.573 -49.539 1.00 63.09 90 PHE A O 1
ATOM 704 N N . GLY A 1 91 ? 15.158 -1.220 -50.094 1.00 61.03 91 GLY A N 1
ATOM 705 C CA . GLY A 1 91 ? 16.264 -2.181 -50.108 1.00 61.03 91 GLY A CA 1
ATOM 706 C C . GLY A 1 91 ? 17.351 -1.822 -51.131 1.00 61.03 91 GLY A C 1
ATOM 707 O O . GLY A 1 91 ? 18.491 -2.256 -50.996 1.00 61.03 91 GLY A O 1
ATOM 708 N N . PHE A 1 92 ? 17.030 -0.948 -52.091 1.00 62.28 92 PHE A N 1
ATOM 709 C CA . PHE A 1 92 ? 17.966 -0.330 -53.029 1.00 62.28 92 PHE A CA 1
ATOM 710 C C . PHE A 1 92 ? 19.036 0.549 -52.349 1.00 62.28 92 PHE A C 1
ATOM 712 O O . PHE A 1 92 ? 20.194 0.493 -52.754 1.00 62.28 92 PHE A O 1
ATOM 719 N N . LEU A 1 93 ? 18.724 1.284 -51.268 1.00 59.31 93 LEU A N 1
ATOM 720 C CA . LEU A 1 93 ? 19.745 2.081 -50.558 1.00 59.31 93 LEU A CA 1
ATOM 721 C C . LEU A 1 93 ? 20.736 1.210 -49.767 1.00 59.31 93 LEU A C 1
ATOM 723 O O . LEU A 1 93 ? 21.837 1.656 -49.451 1.00 59.31 93 LEU A O 1
ATOM 727 N N . ARG A 1 94 ? 20.377 -0.045 -49.472 1.00 56.88 94 ARG A N 1
ATOM 728 C CA . ARG A 1 94 ? 21.234 -1.003 -48.755 1.00 56.88 94 ARG A CA 1
ATOM 729 C C . ARG A 1 94 ? 22.144 -1.815 -49.690 1.00 56.88 94 ARG A C 1
ATOM 731 O O . ARG A 1 94 ? 23.018 -2.526 -49.206 1.00 56.88 94 ARG A O 1
ATOM 738 N N . GLN A 1 95 ? 21.964 -1.685 -51.009 1.00 5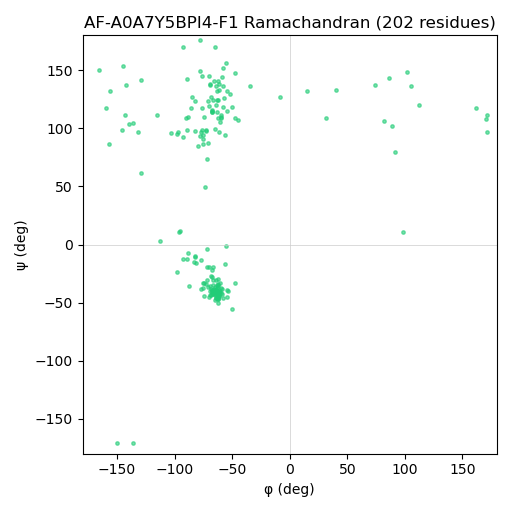8.38 95 GLN A N 1
ATOM 739 C CA . GLN A 1 95 ? 22.853 -2.243 -52.034 1.00 58.38 95 GLN A CA 1
ATOM 740 C C . GLN A 1 95 ? 23.906 -1.250 -52.534 1.00 58.38 95 GLN A C 1
ATOM 742 O O . GLN A 1 95 ? 24.587 -1.556 -53.509 1.00 58.38 95 GLN A O 1
ATOM 747 N N . LEU A 1 96 ? 24.109 -0.098 -51.881 1.00 56.97 96 LEU A N 1
ATOM 748 C CA . LEU A 1 96 ? 25.347 0.644 -52.108 1.00 56.97 96 LEU A CA 1
ATOM 749 C C . LEU A 1 96 ? 26.500 -0.262 -51.647 1.00 56.97 96 LEU A C 1
ATOM 751 O O . LEU A 1 96 ? 26.609 -0.541 -50.450 1.00 56.97 96 LEU A O 1
ATOM 755 N N . PRO A 1 97 ? 27.313 -0.803 -52.572 1.00 56.91 97 PRO A N 1
ATOM 756 C CA . PRO A 1 97 ? 28.348 -1.747 -52.204 1.00 56.91 97 PRO A CA 1
ATOM 757 C C . PRO A 1 97 ? 29.313 -1.030 -51.262 1.00 56.91 97 PRO A C 1
ATOM 759 O O . PRO A 1 97 ? 29.717 0.102 -51.530 1.00 56.91 97 PRO A O 1
ATOM 762 N N . ALA A 1 98 ? 29.753 -1.707 -50.200 1.00 59.47 98 ALA A N 1
ATOM 763 C CA . ALA A 1 98 ? 30.784 -1.224 -49.271 1.00 59.47 98 ALA A CA 1
ATOM 764 C C . ALA A 1 98 ? 32.123 -0.835 -49.955 1.00 59.47 98 ALA A C 1
ATOM 766 O O . ALA A 1 98 ? 33.052 -0.385 -49.297 1.00 59.47 98 ALA A O 1
ATOM 767 N N . GLN A 1 99 ? 32.219 -0.995 -51.279 1.00 58.78 99 GLN A N 1
ATOM 768 C CA . GLN A 1 99 ? 33.320 -0.579 -52.142 1.00 58.78 99 GLN A CA 1
ATOM 769 C C . GLN A 1 99 ? 33.252 0.902 -52.574 1.00 58.78 99 GLN A C 1
ATOM 771 O O . GLN A 1 99 ? 34.250 1.439 -53.053 1.00 58.78 99 GLN A O 1
ATOM 776 N N . ALA A 1 100 ? 32.109 1.586 -52.422 1.00 60.50 100 ALA A N 1
ATOM 777 C CA . ALA A 1 100 ? 31.956 2.976 -52.871 1.00 60.50 100 ALA A CA 1
ATOM 778 C C . ALA A 1 100 ? 32.727 3.982 -51.994 1.00 60.50 100 ALA A C 1
ATOM 780 O O . ALA A 1 100 ? 33.228 4.984 -52.500 1.00 60.50 100 ALA A O 1
ATOM 781 N N . THR A 1 101 ? 32.893 3.696 -50.699 1.00 67.44 101 THR A N 1
ATOM 782 C CA . THR A 1 101 ? 33.713 4.513 -49.789 1.00 67.44 101 THR A CA 1
ATOM 783 C C . THR A 1 101 ? 35.191 4.476 -50.166 1.00 67.44 101 THR A C 1
ATOM 785 O O . THR A 1 101 ? 35.842 5.519 -50.162 1.00 67.44 101 THR A O 1
ATOM 788 N N . ASN A 1 102 ? 35.708 3.311 -50.570 1.00 70.50 102 ASN A N 1
ATOM 789 C CA . ASN A 1 102 ? 37.091 3.178 -51.032 1.00 70.50 102 ASN A CA 1
ATOM 790 C C . ASN A 1 102 ? 37.332 3.965 -52.325 1.00 70.50 102 ASN A C 1
ATOM 792 O O . ASN A 1 102 ? 38.321 4.687 -52.421 1.00 70.50 102 ASN A O 1
ATOM 796 N N . LEU A 1 103 ? 36.414 3.894 -53.296 1.00 81.31 103 LEU A N 1
ATOM 797 C CA . LEU A 1 103 ? 36.536 4.668 -54.536 1.00 81.31 103 LEU A CA 1
ATOM 798 C C . LEU A 1 103 ? 36.435 6.178 -54.295 1.00 81.31 103 LEU A C 1
ATOM 800 O O . LEU A 1 103 ? 37.191 6.931 -54.902 1.00 81.31 103 LEU A O 1
ATOM 804 N N . ALA A 1 104 ? 35.563 6.625 -53.388 1.00 83.19 104 ALA A N 1
ATOM 805 C CA . ALA A 1 104 ? 35.457 8.038 -53.032 1.00 83.19 104 ALA A CA 1
ATOM 806 C C . ALA A 1 104 ? 36.729 8.560 -52.341 1.00 83.19 104 ALA A C 1
ATOM 808 O O . ALA A 1 104 ? 37.199 9.642 -52.684 1.00 83.19 104 ALA A O 1
ATOM 809 N N . LEU A 1 105 ? 37.328 7.783 -51.428 1.00 86.25 105 LEU A N 1
ATOM 810 C CA . LEU A 1 105 ? 38.611 8.124 -50.798 1.00 86.25 105 LEU A CA 1
ATOM 811 C C . LEU A 1 105 ? 39.752 8.188 -51.817 1.00 86.25 105 LEU A C 1
ATOM 813 O O . LEU A 1 105 ? 40.538 9.130 -51.780 1.00 86.25 105 LEU A O 1
ATOM 817 N N . ILE A 1 106 ? 39.820 7.229 -52.746 1.00 88.62 106 ILE A N 1
ATOM 818 C CA . ILE A 1 106 ? 40.822 7.224 -53.820 1.00 88.62 106 ILE A CA 1
ATOM 819 C C . ILE A 1 106 ? 40.627 8.437 -54.736 1.00 88.62 106 ILE A C 1
ATOM 821 O O . ILE A 1 106 ? 41.594 9.130 -55.035 1.00 88.62 106 ILE A O 1
ATOM 825 N N . ALA A 1 107 ? 39.392 8.739 -55.142 1.00 90.25 107 ALA A N 1
ATOM 826 C CA . ALA A 1 107 ? 39.098 9.896 -55.983 1.00 90.25 107 ALA A CA 1
ATOM 827 C C . ALA A 1 107 ? 39.450 11.220 -55.283 1.00 90.25 107 ALA A C 1
ATOM 829 O O . ALA A 1 107 ? 40.052 12.094 -55.904 1.00 90.25 107 ALA A O 1
ATOM 830 N N . LEU A 1 108 ? 39.141 11.350 -53.988 1.00 91.75 108 LEU A N 1
ATOM 831 C CA . LEU A 1 108 ? 39.480 12.529 -53.190 1.00 91.75 108 LEU A CA 1
ATOM 832 C C . LEU A 1 108 ? 41.000 12.672 -53.004 1.00 91.75 108 LEU A C 1
ATOM 834 O O . LEU A 1 108 ? 41.527 13.779 -53.087 1.00 91.75 108 LEU A O 1
ATOM 838 N N . LEU A 1 109 ? 41.707 11.556 -52.804 1.00 93.12 109 LEU A N 1
ATOM 839 C CA . LEU A 1 109 ? 43.164 11.523 -52.685 1.00 93.12 109 LEU A CA 1
ATOM 840 C C . LEU A 1 109 ? 43.848 11.893 -54.006 1.00 93.12 109 LEU A C 1
ATOM 842 O O . LEU A 1 109 ? 44.799 12.667 -53.987 1.00 93.12 109 LEU A O 1
ATOM 846 N N . ILE A 1 110 ? 43.339 11.409 -55.145 1.00 93.19 110 ILE A N 1
ATOM 847 C CA . ILE A 1 110 ? 43.832 11.796 -56.474 1.00 93.19 110 ILE A CA 1
ATOM 848 C C . ILE A 1 110 ? 43.608 13.291 -56.696 1.00 93.19 110 ILE A C 1
ATOM 850 O O . ILE A 1 110 ? 44.571 13.979 -57.018 1.00 93.19 110 ILE A O 1
ATOM 854 N N . LEU A 1 111 ? 42.391 13.805 -56.458 1.00 92.12 111 LEU A N 1
ATOM 855 C CA . LEU A 1 111 ? 42.083 15.232 -56.621 1.00 92.12 111 LEU A CA 1
ATOM 856 C C . LEU A 1 111 ? 42.982 16.114 -55.744 1.00 92.12 111 LEU A C 1
ATOM 858 O O . LEU A 1 111 ? 43.543 17.093 -56.237 1.00 92.12 111 LEU A O 1
ATOM 862 N N . GLY A 1 112 ? 43.161 15.745 -54.472 1.00 89.00 112 GLY A N 1
ATOM 863 C CA . GLY A 1 112 ? 44.036 16.457 -53.543 1.00 89.00 112 GLY A CA 1
ATOM 864 C C . GLY A 1 112 ? 45.508 16.414 -53.955 1.00 89.00 112 GLY A C 1
ATOM 865 O O . GLY A 1 112 ? 46.186 17.437 -53.895 1.00 89.00 112 GLY A O 1
ATOM 866 N N . LEU A 1 113 ? 45.998 15.264 -54.433 1.00 88.50 113 LEU A N 1
ATOM 867 C CA . LEU A 1 113 ? 47.380 15.114 -54.890 1.00 88.50 113 LEU A CA 1
ATOM 868 C C . LEU A 1 113 ? 47.643 15.921 -56.168 1.00 88.50 113 LEU A C 1
ATOM 870 O O . LEU A 1 113 ? 48.675 16.579 -56.257 1.00 88.50 113 LEU A O 1
ATOM 874 N N . THR A 1 114 ? 46.705 15.948 -57.123 1.00 86.50 114 THR A N 1
ATOM 875 C CA . THR A 1 114 ? 46.810 16.831 -58.299 1.00 86.50 114 THR A CA 1
ATOM 876 C C . THR A 1 114 ? 46.832 18.304 -57.912 1.00 86.50 114 THR A C 1
ATOM 878 O O . THR A 1 114 ? 47.649 19.050 -58.441 1.00 86.50 114 THR A O 1
ATOM 881 N N . TRP A 1 115 ? 45.997 18.722 -56.957 1.00 87.00 115 TRP A N 1
ATOM 882 C CA . TRP A 1 115 ? 45.982 20.106 -56.479 1.00 87.00 115 TRP A CA 1
ATOM 883 C C . TRP A 1 115 ? 47.308 20.485 -55.793 1.00 87.00 115 TRP A C 1
ATOM 885 O O . TRP A 1 115 ? 47.844 21.571 -56.010 1.00 87.00 115 TRP A O 1
ATOM 895 N N . LEU A 1 116 ? 47.886 19.557 -55.023 1.00 84.25 116 LEU A N 1
ATOM 896 C CA . LEU A 1 116 ? 49.170 19.744 -54.346 1.00 84.25 116 LEU A CA 1
ATOM 897 C C . LEU A 1 116 ? 50.351 19.805 -55.328 1.00 84.25 116 LEU A C 1
ATOM 899 O O . LEU A 1 116 ? 51.248 20.621 -55.139 1.00 84.25 116 LEU A O 1
ATOM 903 N N . LEU A 1 117 ? 50.341 18.995 -56.392 1.00 78.94 117 LEU A N 1
ATOM 904 C CA . LEU A 1 117 ? 51.364 19.054 -57.442 1.00 78.94 117 LEU A CA 1
ATOM 905 C C . LEU A 1 117 ? 51.283 20.353 -58.252 1.00 78.94 117 LEU A C 1
ATOM 907 O O . LEU A 1 117 ? 52.321 20.938 -58.538 1.00 78.94 117 LEU A O 1
ATOM 911 N N . SER A 1 118 ? 50.082 20.852 -58.556 1.00 76.94 118 SER A N 1
ATOM 912 C CA . SER A 1 118 ? 49.915 22.172 -59.187 1.00 76.94 118 SER A CA 1
ATOM 913 C C . SER A 1 118 ? 50.339 23.337 -58.287 1.00 76.94 118 SER A C 1
ATOM 915 O O . SER A 1 118 ? 50.613 24.421 -58.787 1.00 76.94 118 SER A O 1
ATOM 917 N N . SER A 1 119 ? 50.426 23.130 -56.970 1.00 77.69 119 SER A N 1
ATOM 918 C CA . SER A 1 119 ? 50.916 24.147 -56.027 1.00 77.69 119 SER A CA 1
ATOM 919 C C . SER A 1 119 ? 52.449 24.209 -55.950 1.00 77.69 119 SER A C 1
ATOM 921 O O . SER A 1 119 ? 52.989 25.118 -55.327 1.00 77.69 119 SER A O 1
ATOM 923 N N . LEU A 1 120 ? 53.150 23.242 -56.551 1.00 72.56 120 LEU A N 1
ATOM 924 C CA . LEU A 1 120 ? 54.615 23.155 -56.576 1.00 72.56 120 LEU A CA 1
ATOM 925 C C . LEU A 1 120 ? 55.222 23.745 -57.858 1.00 72.56 120 LEU A C 1
ATOM 927 O O . LEU A 1 120 ? 56.420 23.569 -58.086 1.00 72.56 120 LEU A O 1
ATOM 931 N N . ASP A 1 121 ? 54.428 24.443 -58.678 1.00 59.53 121 ASP A N 1
ATOM 932 C CA . ASP A 1 121 ? 54.946 25.197 -59.819 1.00 59.53 121 ASP A CA 1
ATOM 933 C C . ASP A 1 121 ? 55.839 26.332 -59.293 1.00 59.53 121 ASP A C 1
ATOM 935 O O . ASP A 1 121 ? 55.398 27.347 -58.749 1.00 59.53 121 ASP A O 1
ATOM 939 N N . LEU A 1 122 ? 57.139 26.054 -59.350 1.00 55.19 122 LEU A N 1
ATOM 940 C CA . LEU A 1 122 ? 58.229 26.904 -58.920 1.00 55.19 122 LEU A CA 1
ATOM 941 C C . LEU A 1 122 ? 58.396 28.000 -59.973 1.00 55.19 122 LEU A C 1
ATOM 943 O O . LEU A 1 122 ? 59.111 27.811 -60.953 1.00 55.19 122 LEU A O 1
ATOM 947 N N . ASP A 1 123 ? 57.692 29.107 -59.757 1.00 47.59 123 ASP A N 1
ATOM 948 C CA . ASP A 1 123 ? 57.688 30.322 -60.571 1.00 47.59 123 ASP A CA 1
ATOM 949 C C . ASP A 1 123 ? 59.123 30.752 -60.957 1.00 47.59 123 ASP A C 1
ATOM 951 O O . ASP A 1 123 ? 59.889 31.212 -60.098 1.00 47.59 123 ASP A O 1
ATOM 955 N N . PRO A 1 124 ? 59.556 30.585 -62.223 1.00 59.84 124 PRO A N 1
ATOM 956 C CA . PRO A 1 124 ? 60.812 31.120 -62.690 1.00 59.84 124 PRO A CA 1
ATOM 957 C C . PRO A 1 124 ? 60.510 32.438 -63.396 1.00 59.84 124 PRO A C 1
ATOM 959 O O . PRO A 1 124 ? 60.175 32.432 -64.578 1.00 59.84 124 PRO A O 1
ATOM 962 N N . ASN A 1 125 ? 60.661 33.559 -62.688 1.00 50.22 125 ASN A N 1
ATOM 963 C CA . ASN A 1 125 ? 61.465 34.709 -63.132 1.00 50.22 125 ASN A CA 1
ATOM 964 C C . ASN A 1 125 ? 61.092 35.996 -62.359 1.00 50.22 125 ASN A C 1
ATOM 966 O O . ASN A 1 125 ? 59.982 36.508 -62.502 1.00 50.22 125 ASN A O 1
ATOM 970 N N . PRO A 1 126 ? 62.032 36.576 -61.595 1.00 65.06 126 PRO A N 1
ATOM 971 C CA . PRO A 1 126 ? 61.858 37.859 -60.940 1.00 65.06 126 PRO A CA 1
ATOM 972 C C . PRO A 1 126 ? 62.293 39.003 -61.866 1.00 65.06 126 PRO A C 1
ATOM 974 O O . PRO A 1 126 ? 63.485 39.219 -62.071 1.00 65.06 126 PRO A O 1
ATOM 977 N N . ALA A 1 127 ? 61.352 39.803 -62.363 1.00 49.59 127 ALA A N 1
ATOM 978 C CA . ALA A 1 127 ? 61.669 41.154 -62.817 1.00 49.59 127 ALA A CA 1
ATOM 979 C C . ALA A 1 127 ? 60.424 42.042 -62.869 1.00 49.59 127 ALA A C 1
ATOM 981 O O . ALA A 1 127 ? 59.546 41.843 -63.699 1.00 49.59 127 ALA A O 1
ATOM 982 N N . GLY A 1 128 ? 60.447 43.098 -62.056 1.00 51.53 128 GLY A N 1
ATOM 983 C CA . GLY A 1 128 ? 59.937 44.389 -62.497 1.00 51.53 128 GLY A CA 1
ATOM 984 C C . GLY A 1 128 ? 58.670 44.890 -61.818 1.00 51.53 128 GLY A C 1
ATOM 985 O O . GLY A 1 128 ? 57.595 44.333 -61.970 1.00 51.53 128 GLY A O 1
ATOM 986 N N . GLU A 1 129 ? 58.841 46.056 -61.197 1.00 41.53 129 GLU A N 1
ATOM 987 C CA . GLU A 1 129 ? 57.847 47.133 -61.130 1.00 41.53 129 GLU A CA 1
ATOM 988 C C . GLU A 1 129 ? 56.890 47.135 -59.933 1.00 41.53 129 GLU A C 1
ATOM 990 O O . GLU A 1 129 ? 55.700 46.846 -59.968 1.00 41.53 129 GLU A O 1
ATOM 995 N N . SER A 1 130 ? 57.472 47.634 -58.845 1.00 48.03 130 SER A N 1
ATOM 996 C CA . SER A 1 130 ? 56.844 48.530 -57.880 1.00 48.03 130 SER A CA 1
ATOM 997 C C . SER A 1 130 ? 55.841 49.517 -58.494 1.00 48.03 130 SER A C 1
ATOM 999 O O . SER A 1 130 ? 56.192 50.264 -59.403 1.00 48.03 130 SER A O 1
ATOM 1001 N N . THR A 1 131 ? 54.687 49.690 -57.850 1.00 48.09 131 THR A N 1
ATOM 1002 C CA . THR A 1 131 ? 54.220 51.028 -57.439 1.00 48.09 131 THR A CA 1
ATOM 1003 C C . THR A 1 131 ? 53.246 50.930 -56.252 1.00 48.09 131 THR A C 1
ATOM 1005 O O . THR A 1 131 ? 52.338 50.102 -56.263 1.00 48.09 131 THR A O 1
ATOM 1008 N N . PRO A 1 132 ? 53.435 51.745 -55.198 1.00 63.50 132 PRO A N 1
ATOM 1009 C CA . PRO A 1 132 ? 52.592 51.759 -54.008 1.00 63.50 132 PRO A CA 1
ATOM 1010 C C . PRO A 1 132 ? 51.411 52.725 -54.165 1.00 63.50 132 PRO A C 1
ATOM 1012 O O . PRO A 1 132 ? 51.566 53.833 -54.675 1.00 63.50 132 PRO A O 1
ATOM 1015 N N . THR A 1 133 ? 50.236 52.374 -53.644 1.00 45.94 133 THR A N 1
ATOM 1016 C CA . THR A 1 133 ? 49.215 53.373 -53.291 1.00 45.94 133 THR A CA 1
ATOM 1017 C C . THR A 1 133 ? 48.553 52.988 -51.975 1.00 45.94 133 THR A C 1
ATOM 1019 O O . THR A 1 133 ? 47.752 52.064 -51.873 1.00 45.94 133 THR A O 1
ATOM 1022 N N . VAL A 1 134 ? 48.987 53.722 -50.955 1.00 48.72 134 VAL A N 1
ATOM 1023 C CA . VAL A 1 134 ? 48.431 53.850 -49.608 1.00 48.72 134 VAL A CA 1
ATOM 1024 C C . VAL A 1 134 ? 47.115 54.623 -49.682 1.00 48.72 134 VAL A C 1
ATOM 1026 O O . VAL A 1 134 ? 47.041 55.562 -50.470 1.00 48.72 134 VAL A O 1
ATOM 1029 N N . THR A 1 135 ? 46.132 54.280 -48.839 1.00 42.78 135 THR A N 1
ATOM 1030 C CA . THR A 1 135 ? 45.227 55.185 -48.072 1.00 42.78 135 THR A CA 1
ATOM 1031 C C . THR A 1 135 ? 44.141 54.304 -47.425 1.00 42.78 135 THR A C 1
ATOM 1033 O O . THR A 1 135 ? 43.331 53.726 -48.136 1.00 42.78 135 THR A O 1
ATOM 1036 N N . LEU A 1 136 ? 44.261 53.904 -46.152 1.00 41.94 136 LEU A N 1
ATOM 1037 C CA . LEU A 1 136 ? 43.918 54.601 -44.892 1.00 41.94 136 LEU A CA 1
ATOM 1038 C C . LEU A 1 136 ? 42.409 54.701 -44.584 1.00 41.94 136 LEU A C 1
ATOM 1040 O O . LEU A 1 136 ? 41.632 55.193 -45.399 1.00 41.94 136 LEU A O 1
ATOM 1044 N N . THR A 1 137 ? 42.106 54.461 -43.294 1.00 47.88 137 THR A N 1
ATOM 1045 C CA . THR A 1 137 ? 40.964 54.960 -42.475 1.00 47.88 137 THR A CA 1
ATOM 1046 C C . THR A 1 137 ? 39.808 53.942 -42.269 1.00 47.88 137 THR A C 1
ATOM 1048 O O . THR A 1 137 ? 39.535 53.152 -43.164 1.00 47.88 137 THR A O 1
ATOM 1051 N N . PRO A 1 138 ? 39.071 53.958 -41.133 1.00 63.72 138 PRO A N 1
ATOM 1052 C CA . PRO A 1 138 ? 39.421 53.485 -39.779 1.00 63.72 138 PRO A CA 1
ATOM 1053 C C . PRO A 1 138 ? 38.226 52.675 -39.148 1.00 63.72 138 PRO A C 1
ATOM 1055 O O . PRO A 1 138 ? 37.262 52.380 -39.855 1.00 63.72 138 PRO A O 1
ATOM 1058 N N . PRO A 1 139 ? 38.236 52.291 -37.850 1.00 71.06 139 PRO A N 1
ATOM 1059 C CA . PRO A 1 139 ? 37.222 51.416 -37.243 1.00 71.06 139 PRO A CA 1
ATOM 1060 C C . PRO A 1 139 ? 36.063 52.200 -36.597 1.00 71.06 139 PRO A C 1
ATOM 1062 O O . PRO A 1 139 ? 36.175 53.408 -36.380 1.00 71.06 139 PRO A O 1
ATOM 1065 N N . PRO A 1 140 ? 34.985 51.504 -36.192 1.00 58.56 140 PRO A N 1
ATOM 1066 C CA . PRO A 1 140 ? 34.334 51.850 -34.927 1.00 58.56 140 PRO A CA 1
ATOM 1067 C C . PRO A 1 140 ? 34.112 50.651 -33.993 1.00 58.56 140 PRO A C 1
ATOM 1069 O O . PRO A 1 140 ? 33.788 49.537 -34.399 1.00 58.56 140 PRO A O 1
ATOM 1072 N N . ILE A 1 141 ? 34.316 50.961 -32.718 1.00 61.91 141 ILE A N 1
ATOM 1073 C CA . ILE A 1 141 ? 34.054 50.195 -31.497 1.00 61.91 141 ILE A CA 1
ATOM 1074 C C . ILE A 1 141 ? 32.540 50.286 -31.185 1.00 61.91 141 ILE A C 1
ATOM 1076 O O . ILE A 1 141 ? 31.848 51.067 -31.832 1.00 61.91 141 ILE A O 1
ATOM 1080 N N . GLU A 1 142 ? 32.092 49.569 -30.145 1.00 38.22 142 GLU A N 1
ATOM 1081 C CA . GLU A 1 142 ? 30.888 49.805 -29.309 1.00 38.22 142 GLU A CA 1
ATOM 1082 C C . GLU A 1 142 ? 29.693 48.864 -29.566 1.00 38.22 142 GLU A C 1
ATOM 1084 O O . GLU A 1 142 ? 29.339 48.604 -30.705 1.00 38.22 142 GLU A O 1
ATOM 1089 N N . ASN A 1 143 ? 28.962 48.310 -28.590 1.00 40.59 143 ASN A N 1
ATOM 1090 C CA . ASN A 1 143 ? 29.004 48.307 -27.125 1.00 40.59 143 ASN A CA 1
ATOM 1091 C C . ASN A 1 143 ? 28.079 47.167 -26.622 1.00 40.59 143 ASN A C 1
ATOM 1093 O O . ASN A 1 143 ? 27.093 46.823 -27.267 1.00 40.59 143 ASN A O 1
ATOM 1097 N N . THR A 1 144 ? 28.422 46.600 -25.462 1.00 43.44 144 THR A N 1
ATOM 1098 C CA . THR A 1 144 ? 27.565 46.282 -24.297 1.00 43.44 144 THR A CA 1
ATOM 1099 C C . THR A 1 144 ? 26.032 46.294 -24.464 1.00 43.44 144 THR A C 1
ATOM 1101 O O . THR A 1 144 ? 25.496 47.319 -24.872 1.00 43.44 144 THR A O 1
ATOM 1104 N N . SER A 1 145 ? 25.329 45.244 -23.981 1.00 36.66 145 SER A N 1
ATOM 1105 C CA . SER A 1 145 ? 24.195 45.306 -23.007 1.00 36.66 145 SER A CA 1
ATOM 1106 C C . SER A 1 145 ? 23.466 43.952 -22.806 1.00 36.66 145 SER A C 1
ATOM 1108 O O . SER A 1 145 ? 22.737 43.485 -23.674 1.00 36.66 145 SER A O 1
ATOM 1110 N N . THR A 1 146 ? 23.612 43.363 -21.614 1.00 41.81 146 THR A N 1
ATOM 1111 C CA . THR A 1 146 ? 22.580 42.634 -20.813 1.00 41.81 146 THR A CA 1
ATOM 1112 C C . THR A 1 146 ? 21.477 43.658 -20.387 1.00 41.81 146 THR A C 1
ATOM 1114 O O . THR A 1 146 ? 21.804 44.839 -20.522 1.00 41.81 146 THR A O 1
ATOM 1117 N N . PRO A 1 147 ? 20.260 43.381 -19.817 1.00 53.59 147 PRO A N 1
ATOM 1118 C CA . PRO A 1 147 ? 19.746 42.183 -19.115 1.00 53.59 147 PRO A CA 1
ATOM 1119 C C . PRO A 1 147 ? 18.201 41.889 -19.227 1.00 53.59 147 PRO A C 1
ATOM 1121 O O . PRO A 1 147 ? 17.499 42.523 -19.998 1.00 53.59 147 PRO A O 1
ATOM 1124 N N . THR A 1 148 ? 17.720 40.907 -18.433 1.00 43.25 148 THR A N 1
ATOM 1125 C CA . THR A 1 148 ? 16.436 40.788 -17.667 1.00 43.25 148 THR A CA 1
ATOM 1126 C C . THR A 1 148 ? 15.087 41.258 -18.245 1.00 43.25 148 THR A C 1
ATOM 1128 O O . THR A 1 148 ? 14.993 42.418 -18.598 1.00 43.25 148 THR A O 1
ATOM 1131 N N . GLU A 1 149 ? 14.029 40.418 -18.139 1.00 37.62 149 GLU A N 1
ATOM 1132 C CA . GLU A 1 149 ? 12.649 40.726 -17.630 1.00 37.62 149 GLU A CA 1
ATOM 1133 C C . GLU A 1 149 ? 11.693 39.521 -17.924 1.00 37.62 149 GLU A C 1
ATOM 1135 O O . GLU A 1 149 ? 11.588 39.093 -19.066 1.00 37.62 149 GLU A O 1
ATOM 1140 N N . THR A 1 150 ? 11.249 38.708 -16.946 1.00 41.19 150 THR A N 1
ATOM 1141 C CA . THR A 1 150 ? 10.057 38.813 -16.053 1.00 41.19 150 THR A CA 1
ATOM 1142 C C . THR A 1 150 ? 8.747 38.229 -16.622 1.00 41.19 150 THR A C 1
ATOM 1144 O O . THR A 1 150 ? 8.419 38.387 -17.788 1.00 41.19 150 THR A O 1
ATOM 1147 N N . ALA A 1 151 ? 7.981 37.631 -15.697 1.00 42.38 151 ALA A N 1
ATOM 1148 C CA . ALA A 1 151 ? 6.528 37.398 -15.681 1.00 42.38 151 ALA A CA 1
ATOM 1149 C C . ALA A 1 151 ? 5.938 36.114 -16.304 1.00 42.38 151 ALA A C 1
ATOM 1151 O O . ALA A 1 151 ? 5.612 36.031 -17.484 1.00 42.38 151 ALA A O 1
ATOM 1152 N N . SER A 1 152 ? 5.608 35.182 -15.397 1.00 48.00 152 SER A N 1
ATOM 1153 C CA . SER A 1 152 ? 4.319 34.466 -15.377 1.00 48.00 152 SER A CA 1
ATOM 1154 C C . SER A 1 152 ? 3.140 35.440 -15.520 1.00 48.00 152 SER A C 1
ATOM 1156 O O . SER A 1 152 ? 3.188 36.529 -14.944 1.00 48.00 152 SER A O 1
ATOM 1158 N N . PRO A 1 153 ? 2.033 35.030 -16.165 1.00 60.22 153 PRO A N 1
ATOM 1159 C CA . PRO A 1 153 ? 0.904 34.552 -15.361 1.00 60.22 153 PRO A CA 1
ATOM 1160 C C . PRO A 1 153 ? 0.089 33.394 -15.969 1.00 60.22 153 PRO A C 1
ATOM 1162 O O . PRO A 1 153 ? -0.038 33.214 -17.176 1.00 60.22 153 PRO A O 1
ATOM 1165 N N . LEU A 1 154 ? -0.512 32.647 -15.043 1.00 52.78 154 LEU A N 1
ATOM 1166 C CA . LEU A 1 154 ? -1.612 31.693 -15.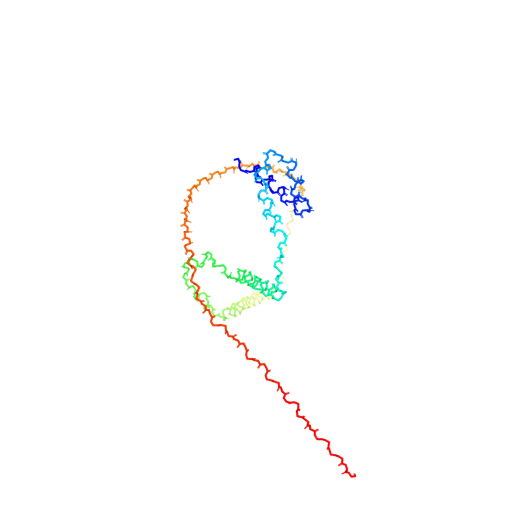197 1.00 52.78 154 LEU A CA 1
ATOM 1167 C C . LEU A 1 154 ? -2.862 32.384 -15.786 1.00 52.78 154 LEU A C 1
ATOM 1169 O O . LEU A 1 154 ? -3.160 33.516 -15.399 1.00 52.78 154 LEU A O 1
ATOM 1173 N N . PRO A 1 155 ? -3.641 31.704 -16.646 1.00 59.84 155 PRO A N 1
ATOM 1174 C CA . PRO A 1 155 ? -5.018 31.424 -16.229 1.00 59.84 155 PRO A CA 1
ATOM 1175 C C . PRO A 1 155 ? -5.560 30.041 -16.639 1.00 59.84 155 PRO A C 1
ATOM 1177 O O . PRO A 1 155 ? -5.421 29.568 -17.763 1.00 59.84 155 PRO A O 1
ATOM 1180 N N . THR A 1 156 ? -6.239 29.443 -15.665 1.00 48.62 156 THR A N 1
ATOM 1181 C CA . THR A 1 156 ? -7.462 28.634 -15.722 1.00 48.62 156 THR A CA 1
ATOM 1182 C C . THR A 1 156 ? -8.202 28.571 -17.065 1.00 48.62 156 THR A C 1
ATOM 1184 O O . THR A 1 156 ? -8.687 29.586 -17.559 1.00 48.62 156 THR A O 1
ATOM 1187 N N . ALA A 1 157 ? -8.466 27.350 -17.541 1.00 44.72 157 ALA A N 1
ATOM 1188 C CA . ALA A 1 157 ? -9.657 27.047 -18.333 1.00 44.72 157 ALA A CA 1
ATOM 1189 C C . ALA A 1 157 ? -10.195 25.649 -17.986 1.00 44.72 157 ALA A C 1
ATOM 1191 O O . ALA A 1 157 ? -9.584 24.617 -18.256 1.00 44.72 157 ALA A O 1
ATOM 1192 N N . THR A 1 158 ? -11.363 25.670 -17.356 1.00 42.25 158 THR A N 1
ATOM 1193 C CA . THR A 1 158 ? -12.299 24.571 -17.134 1.00 42.25 158 THR A CA 1
ATOM 1194 C C . THR A 1 158 ? -12.805 24.019 -18.468 1.00 42.25 158 THR A C 1
ATOM 1196 O O . THR A 1 158 ? -13.278 24.787 -19.303 1.00 42.25 158 THR A O 1
ATOM 1199 N N . ALA A 1 159 ? -12.808 22.697 -18.639 1.00 42.16 159 ALA A N 1
ATOM 1200 C CA . ALA A 1 159 ? -13.633 22.031 -19.643 1.00 42.16 159 ALA A CA 1
ATOM 1201 C C . ALA A 1 159 ? -14.287 20.782 -19.037 1.00 42.16 159 ALA A C 1
ATOM 1203 O O . ALA A 1 159 ? -13.661 19.751 -18.806 1.00 42.16 159 ALA A O 1
ATOM 1204 N N . THR A 1 160 ? -15.576 20.940 -18.760 1.00 40.47 160 THR A N 1
ATOM 1205 C CA . THR A 1 160 ? -16.555 19.918 -18.406 1.00 40.47 160 THR A CA 1
ATOM 1206 C C . THR A 1 160 ? -16.802 18.997 -19.597 1.00 40.47 160 THR A C 1
ATOM 1208 O O . THR A 1 160 ? -17.255 19.470 -20.635 1.00 40.47 160 THR A O 1
ATOM 1211 N N . LEU A 1 161 ? -16.617 17.686 -19.435 1.00 43.19 161 LEU A N 1
ATOM 1212 C CA . LEU A 1 161 ? -17.280 16.690 -20.280 1.00 43.19 161 LEU A CA 1
ATOM 1213 C C . LEU A 1 161 ? -17.904 15.606 -19.403 1.00 43.19 161 LEU A C 1
ATOM 1215 O O . LEU A 1 161 ? -17.271 14.664 -18.940 1.00 43.19 161 LEU A O 1
ATOM 1219 N N . ASN A 1 162 ? -19.193 15.827 -19.173 1.00 59.06 162 ASN A N 1
ATOM 1220 C CA . ASN A 1 162 ? -20.175 14.863 -18.721 1.00 59.06 162 ASN A CA 1
ATOM 1221 C C . ASN A 1 162 ? -20.456 13.878 -19.866 1.00 59.06 162 ASN A C 1
ATOM 1223 O O . ASN A 1 162 ? -20.879 14.297 -20.942 1.00 59.06 162 ASN A O 1
ATOM 1227 N N . ALA A 1 163 ? -20.268 12.585 -19.619 1.00 49.03 163 ALA A N 1
ATOM 1228 C CA . ALA A 1 163 ? -20.887 11.528 -20.406 1.00 49.03 163 ALA A CA 1
ATOM 1229 C C . ALA A 1 163 ? -21.204 10.352 -19.479 1.00 49.03 163 ALA A C 1
ATOM 1231 O O . ALA A 1 163 ? -20.352 9.542 -19.123 1.00 49.03 163 ALA A O 1
ATOM 1232 N N . SER A 1 164 ? -22.470 10.315 -19.069 1.00 51.09 164 SER A N 1
ATOM 1233 C CA . SER A 1 164 ? -23.134 9.140 -18.525 1.00 51.09 164 SER A CA 1
ATOM 1234 C C . SER A 1 164 ? -23.069 7.980 -19.513 1.00 51.09 164 SER A C 1
ATOM 1236 O O . SER A 1 164 ? -23.569 8.087 -20.628 1.00 51.09 164 SER A O 1
ATOM 1238 N N . SER A 1 165 ? -22.574 6.839 -19.048 1.00 50.31 165 SER A N 1
ATOM 1239 C CA . SER A 1 165 ? -23.016 5.528 -19.524 1.00 50.31 165 SER A CA 1
ATOM 1240 C C . SER A 1 165 ? -22.706 4.493 -18.448 1.00 50.31 165 SER A C 1
ATOM 1242 O O . SER A 1 165 ? -21.646 3.870 -18.432 1.00 50.31 165 SER A O 1
ATOM 1244 N N . PHE A 1 166 ? -23.645 4.350 -17.514 1.00 46.25 166 PHE A N 1
ATOM 1245 C CA . PHE A 1 166 ? -23.721 3.210 -16.612 1.00 46.25 166 PHE A CA 1
ATOM 1246 C C . PHE A 1 166 ? -24.238 2.011 -17.412 1.00 46.25 166 PHE A C 1
ATOM 1248 O O . PHE A 1 166 ? -25.407 1.977 -17.790 1.00 46.25 166 PHE A O 1
ATOM 1255 N N . LEU A 1 167 ? -23.379 1.024 -17.669 1.00 53.12 167 LEU A N 1
ATOM 1256 C CA . LEU A 1 167 ? -23.825 -0.327 -17.998 1.00 53.12 167 LEU A CA 1
ATOM 1257 C C . LEU A 1 167 ? -23.765 -1.159 -16.721 1.00 53.12 167 LEU A C 1
ATOM 1259 O O . LEU A 1 167 ? -22.728 -1.691 -16.329 1.00 53.12 167 LEU A O 1
ATOM 1263 N N . THR A 1 168 ? -24.914 -1.227 -16.062 1.00 48.41 168 THR A N 1
ATOM 1264 C CA . THR A 1 168 ? -25.225 -2.150 -14.976 1.00 48.41 168 THR A CA 1
ATOM 1265 C C . THR A 1 168 ? -25.133 -3.580 -15.508 1.00 48.41 168 THR A C 1
ATOM 1267 O O . THR A 1 168 ? -26.067 -4.079 -16.127 1.00 48.41 168 THR A O 1
ATOM 1270 N N . SER A 1 169 ? -23.999 -4.248 -15.296 1.00 42.56 169 SER A N 1
ATOM 1271 C CA . SER A 1 169 ? -23.903 -5.701 -15.466 1.00 42.56 169 SER A CA 1
ATOM 1272 C C . SER A 1 169 ? -24.182 -6.362 -14.122 1.00 42.56 169 SER A C 1
ATOM 1274 O O . SER A 1 169 ? -23.295 -6.523 -13.287 1.00 42.56 169 SER A O 1
ATOM 1276 N N . THR A 1 170 ? -25.445 -6.712 -13.897 1.00 50.47 170 THR A N 1
ATOM 1277 C CA . THR A 1 170 ? -25.863 -7.571 -12.789 1.00 50.47 170 THR A CA 1
ATOM 1278 C C . THR A 1 170 ? -25.421 -8.997 -13.102 1.00 50.47 170 THR A C 1
ATOM 1280 O O . THR A 1 170 ? -26.077 -9.706 -13.860 1.00 50.47 170 THR A O 1
ATOM 1283 N N . VAL A 1 171 ? -24.284 -9.420 -12.549 1.00 49.22 171 VAL A N 1
ATOM 1284 C CA . VAL A 1 171 ? -23.851 -10.821 -12.604 1.00 49.22 171 VAL A CA 1
ATOM 1285 C C . VAL A 1 171 ? -24.436 -11.541 -11.392 1.00 49.22 171 VAL A C 1
ATOM 1287 O O . VAL A 1 171 ? -23.922 -11.452 -10.280 1.00 49.22 171 VAL A O 1
ATOM 1290 N N . THR A 1 172 ? -25.543 -12.246 -11.606 1.00 47.38 172 THR A N 1
ATOM 1291 C CA . THR A 1 172 ? -26.115 -13.178 -10.631 1.00 47.38 172 THR A CA 1
ATOM 1292 C C . THR A 1 172 ? -25.284 -14.461 -10.644 1.00 47.38 172 THR A C 1
ATOM 1294 O O . THR A 1 172 ? -25.469 -15.320 -11.501 1.00 47.38 172 THR A O 1
ATOM 1297 N N . LEU A 1 173 ? -24.338 -14.592 -9.712 1.00 44.06 173 LEU A N 1
ATOM 1298 C CA . LEU A 1 173 ? -23.630 -15.853 -9.486 1.00 44.06 173 LEU A CA 1
ATOM 1299 C C . LEU A 1 173 ? -24.494 -16.756 -8.600 1.00 44.06 173 LEU A C 1
ATOM 1301 O O . LEU A 1 173 ? -24.513 -16.627 -7.377 1.00 44.06 173 LEU A O 1
ATOM 1305 N N . THR A 1 174 ? -25.226 -17.674 -9.226 1.00 43.69 174 THR A N 1
ATOM 1306 C CA . THR A 1 174 ? -25.890 -18.783 -8.538 1.00 43.69 174 THR A CA 1
ATOM 1307 C C . THR A 1 174 ? -24.817 -19.781 -8.105 1.00 43.69 174 THR A C 1
ATOM 1309 O O . THR A 1 174 ? -24.316 -20.568 -8.905 1.00 43.69 174 THR A O 1
ATOM 1312 N N . LEU A 1 175 ? -24.402 -19.701 -6.841 1.00 46.84 175 LEU A N 1
ATOM 1313 C CA . LEU A 1 175 ? -23.409 -20.597 -6.259 1.00 46.84 175 LEU A CA 1
ATOM 1314 C C . LEU A 1 175 ? -24.075 -21.941 -5.928 1.00 46.84 175 LEU A C 1
ATOM 1316 O O . LEU A 1 175 ? -24.671 -22.107 -4.866 1.00 46.84 175 LEU A O 1
ATOM 1320 N N . THR A 1 176 ? -24.003 -22.897 -6.851 1.00 59.31 176 THR A N 1
ATOM 1321 C CA . THR A 1 176 ? -24.398 -24.291 -6.612 1.00 59.31 176 THR A CA 1
ATOM 1322 C C . THR A 1 176 ? -23.300 -24.982 -5.791 1.00 59.31 176 THR A C 1
ATOM 1324 O O . THR A 1 176 ? -22.175 -25.096 -6.284 1.00 59.31 176 THR A O 1
ATOM 1327 N N . PRO A 1 177 ? -23.554 -25.469 -4.562 1.00 61.12 177 PRO A N 1
ATOM 1328 C CA . PRO A 1 177 ? -22.572 -26.263 -3.833 1.00 61.12 177 PRO A CA 1
ATOM 1329 C C . PRO A 1 177 ? -22.523 -27.681 -4.423 1.00 61.12 177 PRO A C 1
ATOM 1331 O O . PRO A 1 177 ? -23.206 -28.590 -3.962 1.00 61.12 177 PRO A O 1
ATOM 1334 N N . SER A 1 178 ? -21.713 -27.878 -5.465 1.00 50.25 178 SER A N 1
ATOM 1335 C CA . SER A 1 178 ? -21.354 -29.216 -5.947 1.00 50.25 178 SER A CA 1
ATOM 1336 C C . SER A 1 178 ? -20.253 -29.773 -5.046 1.00 50.25 178 SER A C 1
ATOM 1338 O O . SER A 1 178 ? -19.064 -29.623 -5.322 1.00 50.25 178 SER A O 1
ATOM 1340 N N . ILE A 1 179 ? -20.653 -30.375 -3.926 1.00 56.03 179 ILE A N 1
ATOM 1341 C CA . ILE A 1 179 ? -19.760 -31.150 -3.060 1.00 56.03 179 ILE A CA 1
ATOM 1342 C C . ILE A 1 179 ? -19.426 -32.445 -3.807 1.00 56.03 179 ILE A C 1
ATOM 1344 O O . ILE A 1 179 ? -20.104 -33.459 -3.664 1.00 56.03 179 ILE A O 1
ATOM 1348 N N . THR A 1 180 ? -18.389 -32.394 -4.639 1.00 65.50 180 THR A N 1
ATOM 1349 C CA . THR A 1 180 ? -17.717 -33.588 -5.153 1.00 65.50 180 THR A CA 1
ATOM 1350 C C . THR A 1 180 ? -16.597 -33.930 -4.168 1.00 65.50 180 THR A C 1
ATOM 1352 O O . THR A 1 180 ? -15.621 -33.178 -4.095 1.00 65.50 180 THR A O 1
ATOM 1355 N N . PRO A 1 181 ? -16.701 -35.008 -3.372 1.00 60.47 181 PRO A N 1
ATOM 1356 C CA . PRO A 1 181 ? -15.611 -35.421 -2.499 1.00 60.47 181 PRO A CA 1
ATOM 1357 C C . PRO A 1 181 ? -14.434 -35.901 -3.357 1.00 60.47 181 PRO A C 1
ATOM 1359 O O . PRO A 1 181 ? -14.529 -36.902 -4.065 1.00 60.47 181 PRO A O 1
ATOM 1362 N N . LEU A 1 182 ? -13.322 -35.167 -3.314 1.00 62.34 182 LEU A N 1
ATOM 1363 C CA . LEU A 1 182 ? -12.050 -35.635 -3.859 1.00 62.34 182 LEU A CA 1
ATOM 1364 C C . LEU A 1 182 ? -11.523 -36.784 -2.982 1.00 62.34 182 LEU A C 1
ATOM 1366 O O . LEU A 1 182 ? -11.598 -36.684 -1.753 1.00 62.34 182 LEU A O 1
ATOM 1370 N N . PRO A 1 183 ? -10.977 -37.862 -3.572 1.00 61.59 183 PRO A N 1
ATOM 1371 C CA . PRO A 1 183 ? -10.378 -38.943 -2.805 1.00 61.59 183 PRO A CA 1
ATOM 1372 C C . PRO A 1 183 ? -9.159 -38.411 -2.047 1.00 61.59 183 PRO A C 1
ATOM 1374 O O . PRO A 1 183 ? -8.205 -37.903 -2.637 1.00 61.59 183 PRO A O 1
ATOM 1377 N N . ILE A 1 184 ? -9.207 -38.525 -0.721 1.00 59.94 184 ILE A N 1
ATOM 1378 C CA . ILE A 1 184 ? -8.063 -38.319 0.165 1.00 59.94 184 ILE A CA 1
ATOM 1379 C C . ILE A 1 184 ? -6.996 -39.344 -0.232 1.00 59.94 184 ILE A C 1
ATOM 1381 O O . ILE A 1 184 ? -7.125 -40.538 0.031 1.00 59.94 184 ILE A O 1
ATOM 1385 N N . VAL A 1 185 ? -5.948 -38.873 -0.903 1.00 61.97 185 VAL A N 1
ATOM 1386 C CA . VAL A 1 185 ? -4.728 -39.644 -1.140 1.00 61.97 185 VAL A CA 1
ATOM 1387 C C . VAL A 1 185 ? -3.951 -39.636 0.172 1.00 61.97 185 VAL A C 1
ATOM 1389 O O . VAL A 1 185 ? -3.300 -38.652 0.519 1.00 61.97 185 VAL A O 1
ATOM 1392 N N . ILE A 1 186 ? -4.084 -40.718 0.936 1.00 68.50 186 ILE A N 1
ATOM 1393 C CA . ILE A 1 186 ? -3.284 -40.977 2.134 1.00 68.50 186 ILE A CA 1
ATOM 1394 C C . ILE A 1 186 ? -1.852 -41.281 1.656 1.00 68.50 186 ILE A C 1
ATOM 1396 O O . ILE A 1 186 ? -1.676 -42.230 0.888 1.00 68.50 186 ILE A O 1
ATOM 1400 N N . PRO A 1 187 ? -0.826 -40.502 2.043 1.00 69.38 187 PRO A N 1
ATOM 1401 C CA . PRO A 1 187 ? 0.555 -40.841 1.720 1.00 69.38 187 PRO A CA 1
ATOM 1402 C C . PRO A 1 187 ? 0.959 -42.138 2.446 1.00 69.38 187 PRO A C 1
ATOM 1404 O O . PRO A 1 187 ? 0.565 -42.328 3.600 1.00 69.38 187 PRO A O 1
ATOM 1407 N N . PRO A 1 188 ? 1.729 -43.037 1.804 1.00 70.38 188 PRO A N 1
ATOM 1408 C CA . PRO A 1 188 ? 2.132 -44.294 2.418 1.00 70.38 188 PRO A CA 1
ATOM 1409 C C . PRO A 1 188 ? 3.007 -44.045 3.651 1.00 70.38 188 PRO A C 1
ATOM 1411 O O . PRO A 1 188 ? 3.952 -43.256 3.627 1.00 70.38 188 PRO A O 1
ATOM 1414 N N . THR A 1 189 ? 2.658 -44.736 4.734 1.00 69.06 189 THR A N 1
ATOM 1415 C CA . THR A 1 189 ? 3.412 -44.835 5.984 1.00 69.06 189 THR A CA 1
ATOM 1416 C C . THR A 1 189 ? 4.863 -45.247 5.700 1.00 69.06 189 THR A C 1
ATOM 1418 O O . THR A 1 189 ? 5.064 -46.237 4.996 1.00 69.06 189 THR A O 1
ATOM 1421 N N . PRO A 1 190 ? 5.884 -44.543 6.227 1.00 66.31 190 PRO A N 1
ATOM 1422 C CA . PRO A 1 190 ? 7.259 -45.001 6.101 1.00 66.31 190 PRO A CA 1
ATOM 1423 C C . PRO A 1 190 ? 7.448 -46.283 6.921 1.00 66.31 190 PRO A C 1
ATOM 1425 O O . PRO A 1 190 ? 7.312 -46.285 8.145 1.00 66.31 190 PRO A O 1
ATOM 1428 N N . THR A 1 191 ? 7.733 -47.374 6.215 1.00 68.00 191 THR A N 1
ATOM 1429 C CA . THR A 1 191 ? 8.156 -48.668 6.756 1.00 68.00 191 THR A CA 1
ATOM 1430 C C . THR A 1 191 ? 9.387 -48.481 7.654 1.00 68.00 191 THR A C 1
ATOM 1432 O O . THR A 1 191 ? 10.329 -47.802 7.236 1.00 68.00 191 THR A O 1
ATOM 1435 N N . PRO A 1 192 ? 9.419 -49.057 8.869 1.00 61.47 192 PRO A N 1
ATOM 1436 C CA . PRO A 1 192 ? 10.589 -48.984 9.732 1.00 61.47 192 PRO A CA 1
ATOM 1437 C C . PRO A 1 192 ? 11.730 -49.790 9.105 1.00 61.47 192 PRO A C 1
ATOM 1439 O O . PRO A 1 192 ? 11.626 -51.000 8.930 1.00 61.47 192 PRO A O 1
ATOM 1442 N N . THR A 1 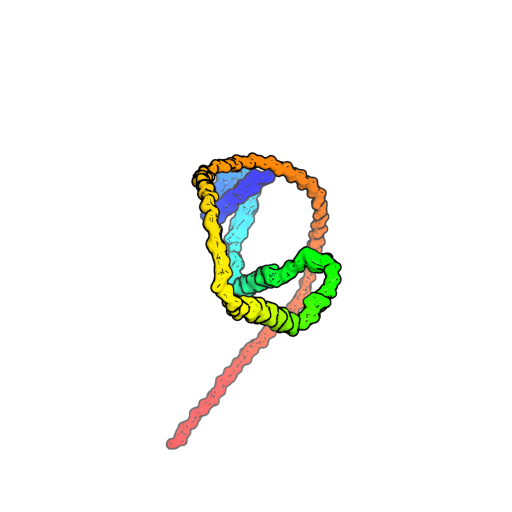193 ? 12.810 -49.097 8.745 1.00 66.81 193 THR A N 1
ATOM 1443 C CA . THR A 1 193 ? 14.083 -49.699 8.350 1.00 66.81 193 THR A CA 1
ATOM 1444 C C . THR A 1 193 ? 14.606 -50.547 9.507 1.00 66.81 193 THR A C 1
ATOM 1446 O O . THR A 1 193 ? 14.980 -50.016 10.555 1.00 66.81 193 THR A O 1
ATOM 1449 N N . GLU A 1 194 ? 14.604 -51.863 9.299 1.00 61.16 194 GLU A N 1
ATOM 1450 C CA . GLU A 1 194 ? 15.332 -52.846 10.092 1.00 61.16 194 GLU A CA 1
ATOM 1451 C C . GLU A 1 194 ? 16.792 -52.406 10.243 1.00 61.16 194 GLU A C 1
ATOM 1453 O O . GLU A 1 194 ? 17.535 -52.228 9.277 1.00 61.16 194 GLU A O 1
ATOM 1458 N N . ARG A 1 195 ? 17.171 -52.185 11.499 1.00 51.38 195 ARG A N 1
ATOM 1459 C CA . ARG A 1 195 ? 18.542 -52.034 11.962 1.00 51.38 195 ARG A CA 1
ATOM 1460 C C . ARG A 1 195 ? 19.141 -53.439 11.975 1.00 51.38 195 ARG A C 1
ATOM 1462 O O . ARG A 1 195 ? 18.943 -54.155 12.948 1.00 51.38 195 ARG A O 1
ATOM 1469 N N . ASN A 1 196 ? 19.820 -53.823 10.898 1.00 59.97 196 ASN A N 1
ATOM 1470 C CA . ASN A 1 196 ? 20.639 -55.030 10.898 1.00 59.97 196 ASN A CA 1
ATOM 1471 C C . ASN A 1 196 ? 21.838 -54.815 11.827 1.00 59.97 196 ASN A C 1
ATOM 1473 O O . ASN A 1 196 ? 22.676 -53.939 11.603 1.00 59.97 196 ASN A O 1
ATOM 1477 N N . GLU A 1 197 ? 21.829 -55.590 12.909 1.00 63.31 197 GLU A N 1
ATOM 1478 C CA . GLU A 1 197 ? 22.995 -56.064 13.646 1.00 63.31 197 GLU A CA 1
ATOM 1479 C C . GLU A 1 197 ? 24.020 -56.628 12.658 1.00 63.31 197 GLU A C 1
ATOM 1481 O O . GLU A 1 197 ? 23.800 -57.685 12.072 1.00 63.31 197 GLU A O 1
ATOM 1486 N N . GLU A 1 198 ? 25.128 -55.913 12.469 1.00 66.00 198 GLU A N 1
ATOM 1487 C CA . GLU A 1 198 ? 26.319 -56.448 11.815 1.00 66.00 198 GLU A CA 1
ATOM 1488 C C . GLU A 1 198 ? 27.352 -56.756 12.907 1.00 66.00 198 GLU A C 1
ATOM 1490 O O . GLU A 1 198 ? 28.009 -55.864 13.445 1.00 66.00 198 GLU A O 1
ATOM 1495 N N . ASP A 1 199 ? 27.335 -58.030 13.291 1.00 59.75 199 ASP A N 1
ATOM 1496 C CA . ASP A 1 199 ? 28.457 -58.920 13.598 1.00 59.75 199 ASP A CA 1
ATOM 1497 C C . ASP A 1 199 ? 29.749 -58.329 14.196 1.00 59.75 199 ASP A C 1
ATOM 1499 O O . ASP A 1 199 ? 30.596 -57.729 13.530 1.00 59.75 199 ASP A O 1
ATOM 1503 N N . ASP A 1 200 ? 29.923 -58.663 15.472 1.00 67.25 200 ASP A N 1
ATOM 1504 C CA . ASP A 1 200 ? 31.189 -58.840 16.176 1.00 67.25 200 ASP A CA 1
ATOM 1505 C C . ASP A 1 200 ? 31.733 -60.253 15.891 1.00 67.25 200 ASP A C 1
ATOM 1507 O O . ASP A 1 200 ? 31.045 -61.232 16.193 1.00 67.25 200 ASP A O 1
ATOM 1511 N N . PRO A 1 201 ? 32.962 -60.396 15.364 1.00 70.50 201 PRO A N 1
ATOM 1512 C CA . PRO A 1 201 ? 33.738 -61.595 15.630 1.00 70.50 201 PRO A CA 1
ATOM 1513 C C . PRO A 1 201 ? 35.002 -61.283 16.437 1.00 70.50 201 PRO A C 1
ATOM 1515 O O . PRO A 1 201 ? 35.992 -60.723 15.957 1.00 70.50 201 PRO A O 1
ATOM 1518 N N . THR A 1 202 ? 34.960 -61.765 17.672 1.00 72.62 202 THR A N 1
ATOM 1519 C CA . THR A 1 202 ? 36.087 -62.110 18.534 1.00 72.62 202 THR A CA 1
ATOM 1520 C C . THR A 1 202 ? 37.071 -63.111 17.901 1.00 72.62 202 THR A C 1
ATOM 1522 O O . THR A 1 202 ? 36.680 -63.964 17.110 1.00 72.62 202 THR A O 1
ATOM 1525 N N . GLU A 1 203 ? 38.308 -63.066 18.416 1.00 61.16 203 GLU A N 1
ATOM 1526 C CA . GLU A 1 203 ? 39.366 -64.103 18.435 1.00 61.16 203 GLU A CA 1
ATOM 1527 C C . GLU A 1 203 ? 40.257 -64.308 17.192 1.00 61.16 203 GLU A C 1
ATOM 1529 O O . GLU A 1 203 ? 39.916 -64.991 16.230 1.00 61.16 203 GLU A O 1
ATOM 1534 N N . THR A 1 204 ? 41.519 -63.868 17.278 1.00 60.53 204 THR A N 1
ATOM 1535 C CA . THR A 1 204 ? 42.653 -64.697 17.762 1.00 60.53 204 THR A CA 1
ATOM 1536 C C . THR A 1 204 ? 43.919 -63.869 17.973 1.00 60.53 204 THR A C 1
A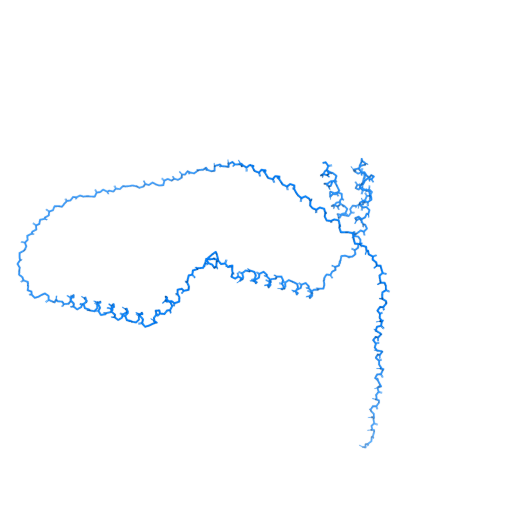TOM 1538 O O . THR A 1 204 ? 44.095 -62.849 17.271 1.00 60.53 204 THR A O 1
#

Radius of gyration: 45.7 Å; Cα contacts (8 Å, |Δi|>4): 24; chains: 1; bounding box: 88×120×86 Å